Protein AF-A0A812S8K1-F1 (afdb_monomer)

Secondary structure (DSSP, 8-state):
-PPPHHHHHHHHHHHHHSTTTEEEEETTEEEEEE-PPPPTT--EE--EEEEEE--TTTTTT-PPEEEEE-TT---SS--HHHHHHHHHHHHTT-TTS--HHHHHHHHHHHHHHH-EE-TT----GGGSSSSSS--------TTSSSHHHHHHHHHHTTT-HHHHHHHHHHTTS-HHHHHHHHHHHHHT--HHHHHHHH------------------PPPPS-B-TTSPBPEEESS--GGGTT--SSEEE-TTT--EEEGGG-EEE-HHHHHTT----EE-HHHHH------------------------

Radius of gyration: 30.9 Å; Cα contacts (8 Å, |Δi|>4): 369; chains: 1; bounding box: 83×54×92 Å

Nearest PDB structures (foldseek):
  3kjl-assembly2_B  TM=4.559E-01  e=6.817E+00  Saccharomyces cerevisiae
  9fmd-assembly1_d  TM=2.747E-01  e=2.423E+00  Homo sapiens
  5xon-assembly1_B  TM=5.067E-01  e=9.625E+00  Komagataella phaffii GS115

Solvent-accessible surface area (backbone atoms only — not comparable to full-atom values): 19102 Å² total; per-residue (Å²): 131,83,76,38,72,68,46,51,53,50,50,54,49,44,46,70,77,34,68,90,30,58,43,79,78,46,100,50,28,38,34,38,54,44,61,47,80,68,49,101,80,74,45,51,51,48,44,37,41,38,38,39,37,51,49,92,49,30,30,63,77,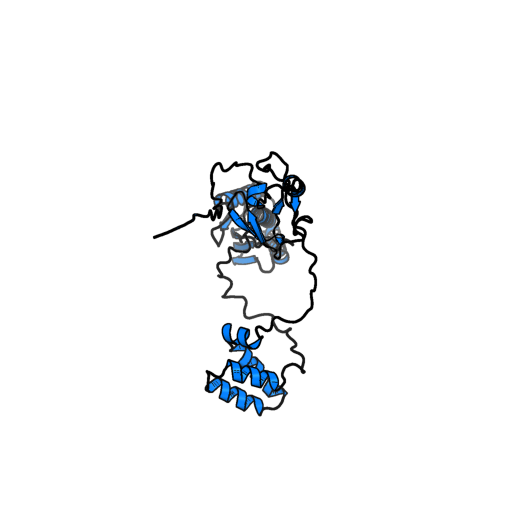32,67,65,48,74,48,72,45,55,79,80,84,74,45,67,82,54,51,68,67,56,52,47,53,49,43,52,63,48,48,72,82,24,63,56,39,86,43,68,68,57,32,51,51,54,49,34,55,49,30,61,74,24,18,59,43,64,95,80,76,70,75,76,77,74,81,76,81,80,86,84,83,89,84,89,74,79,80,74,56,96,78,76,79,44,74,65,55,57,51,51,49,47,62,69,39,65,85,38,71,67,61,48,48,49,54,57,52,39,72,72,45,58,76,70,60,22,49,56,52,48,52,54,53,60,70,69,50,50,73,71,51,49,54,64,69,70,49,92,74,88,80,77,97,70,85,75,75,69,78,77,71,68,50,83,65,72,78,49,53,43,59,45,100,85,72,43,70,35,45,70,33,30,44,76,58,89,84,50,86,86,62,93,73,64,67,46,58,14,72,81,80,68,47,74,48,43,25,65,80,27,33,27,38,28,62,68,39,44,75,72,72,47,77,73,47,37,26,38,60,72,57,23,57,41,67,71,78,80,8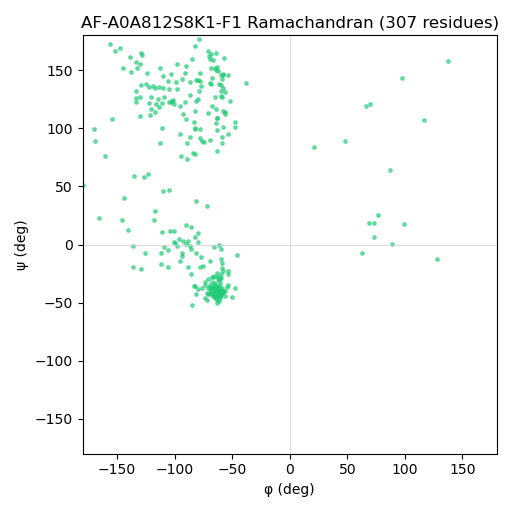3,82,80,91,75,87,80,77,89,77,89,77,88,78,94,84,82,85,135

Sequence (309 aa):
MPLSEDAEVELEALDGIFPEAVERLAPQRLRLRLSPEPDNEGCRFAEAVLEFELPDEYPATAQPMVTATLPGGAVVGGSEEDLLSVVEAALADTVGNVALFTVAEAVRDWLREHCRLPPEAIEPEAAKQQDCEEMDDLDVDSSDLDGELIEALQEVLAGDKDRLRELRRIKSLDTAEQRQALRQVLKTLSAEEREALVGSDSESDSAKEEPARMVQLAPAQIDCPAGHELGAFSSRPPDYRKFDGDLYTCDVCGRDGEYRYGVYHCTKCFQQGGRQFDACPSCGISARGSKGGRGGKANKASKSKQRKR

Mean predicted aligned error: 22.02 Å

Foldseek 3Di:
DQADPQVVVVVVVCCVVQVPFWDDPDNQKIKGKDWADQDPVRWGWFIKIKIWGHDNCPQAADFIDIDIDTVPQDKQADDSVVLVVQLCVQGVPRRRHDRPVSNRVSNNVVRVVIGTDDPPPDPDPVPPPPDDDDPPPPPPDLPPLDPVLLVLLCVLCVVPPVLVVLSVVLVPDDSVSSVVSVVVSVVVDDPVSVVSSVDPPPDDDDPPPPPLPWPDADFFLDADPVRHGWDKALADPPLPVPDPDQWDAAPQPRDIDGSNQMKTWRPPCSVVVHDTHIHDSVNRHDNPDDPDDDDDDDPDPDDDDDDDD

Structure (mmCIF, N/CA/C/O backbone):
data_AF-A0A812S8K1-F1
#
_entry.id   AF-A0A812S8K1-F1
#
loop_
_atom_site.group_PDB
_atom_site.id
_atom_site.type_symbol
_atom_site.label_atom_id
_atom_site.label_alt_id
_atom_site.label_comp_id
_atom_site.label_asym_id
_atom_site.label_entity_id
_atom_site.label_seq_id
_atom_site.pdbx_PDB_ins_code
_atom_site.Cartn_x
_atom_site.Cartn_y
_atom_site.Cartn_z
_atom_site.occupancy
_atom_site.B_iso_or_equiv
_atom_site.auth_seq_id
_atom_site.auth_comp_id
_atom_site.auth_asym_id
_atom_site.auth_atom_id
_atom_site.pdbx_PDB_model_num
ATOM 1 N N . MET A 1 1 ? -11.937 -4.609 30.784 1.00 59.94 1 MET A N 1
ATOM 2 C CA . MET A 1 1 ? -12.728 -3.446 31.247 1.00 59.94 1 MET A CA 1
ATOM 3 C C . MET A 1 1 ? -13.237 -2.722 30.001 1.00 59.94 1 MET A C 1
ATOM 5 O O . MET A 1 1 ? -12.688 -3.010 28.939 1.00 59.94 1 MET A O 1
ATOM 9 N N . PRO A 1 2 ? -14.302 -1.902 30.055 1.00 73.00 2 PRO A N 1
ATOM 10 C CA . PRO A 1 2 ? -14.679 -1.087 28.897 1.00 73.00 2 PRO A CA 1
ATOM 11 C C . PRO A 1 2 ? -13.553 -0.100 28.562 1.00 73.00 2 PRO A C 1
ATOM 13 O O . PRO A 1 2 ? -12.799 0.286 29.457 1.00 73.00 2 PRO A O 1
ATOM 16 N N . LEU A 1 3 ? -13.418 0.245 27.283 1.00 81.00 3 LEU A N 1
ATOM 17 C CA . LEU A 1 3 ? -12.491 1.282 26.838 1.00 81.00 3 LEU A CA 1
ATOM 18 C C . LEU A 1 3 ? -12.978 2.657 27.322 1.00 81.00 3 LEU A C 1
ATOM 20 O O . LEU A 1 3 ? -14.123 2.814 27.750 1.00 81.00 3 LEU A O 1
ATOM 24 N N . SER A 1 4 ? -12.096 3.652 27.289 1.00 87.88 4 SER A N 1
ATOM 25 C CA . SER A 1 4 ? -12.497 5.045 27.485 1.00 87.88 4 SER A CA 1
ATOM 26 C C . SER A 1 4 ? -13.342 5.530 26.300 1.00 87.88 4 SER A C 1
ATOM 28 O O . SER A 1 4 ? -13.161 5.056 25.179 1.00 87.88 4 SER A O 1
ATOM 30 N N . GLU A 1 5 ? -14.243 6.491 26.531 1.00 90.12 5 GLU A N 1
ATOM 31 C CA . GLU A 1 5 ? -15.092 7.061 25.467 1.00 90.12 5 GLU A CA 1
ATOM 32 C C . GLU A 1 5 ? -14.243 7.626 24.313 1.00 90.12 5 GLU A C 1
ATOM 34 O O . GLU A 1 5 ? -14.557 7.398 23.149 1.00 90.12 5 GLU A O 1
ATOM 39 N N . ASP A 1 6 ? -13.119 8.279 24.625 1.00 90.94 6 ASP A N 1
ATOM 40 C CA . ASP A 1 6 ? -12.197 8.825 23.621 1.00 90.94 6 ASP A CA 1
ATOM 41 C C . ASP A 1 6 ? -11.567 7.727 22.747 1.00 90.94 6 ASP A C 1
ATOM 43 O O . ASP A 1 6 ? -11.450 7.890 21.532 1.00 90.94 6 ASP A O 1
ATOM 47 N N . ALA A 1 7 ? -11.196 6.587 23.344 1.00 89.19 7 ALA A N 1
ATOM 48 C CA . ALA A 1 7 ? -10.670 5.447 22.599 1.00 89.19 7 ALA A CA 1
ATOM 49 C C . ALA A 1 7 ? -11.752 4.790 21.729 1.00 89.19 7 ALA A C 1
ATOM 51 O O . ALA A 1 7 ? -11.463 4.366 20.615 1.00 89.19 7 ALA A O 1
ATOM 52 N N . GLU A 1 8 ? -12.996 4.707 22.206 1.00 91.00 8 GLU A N 1
ATOM 53 C CA . GLU A 1 8 ? -14.106 4.165 21.413 1.00 91.00 8 GLU A CA 1
ATOM 54 C C . GLU A 1 8 ? -14.414 5.047 20.197 1.00 91.00 8 GLU A C 1
ATOM 56 O O . GLU A 1 8 ? -14.536 4.524 19.090 1.00 91.00 8 GLU A O 1
ATOM 61 N N . VAL A 1 9 ? -14.438 6.372 20.373 1.00 93.50 9 VAL A N 1
ATOM 62 C CA . VAL A 1 9 ? -14.630 7.334 19.274 1.00 93.50 9 VAL A CA 1
ATOM 63 C C . VAL A 1 9 ? -13.504 7.240 18.242 1.00 93.50 9 VAL A C 1
ATOM 65 O O . VAL A 1 9 ? -13.766 7.302 17.041 1.00 93.50 9 VAL A O 1
ATOM 68 N N . GLU A 1 10 ? -12.253 7.070 18.676 1.00 94.00 10 GLU A N 1
ATOM 69 C CA . GLU A 1 10 ? -11.137 6.876 17.746 1.00 94.00 10 GLU A CA 1
ATOM 70 C C . GLU A 1 10 ? -11.266 5.573 16.951 1.00 94.00 10 GLU A C 1
ATOM 72 O O . GLU A 1 10 ? -11.018 5.570 15.747 1.00 94.00 10 GLU A O 1
ATOM 77 N N . LEU A 1 11 ? -11.669 4.474 17.594 1.00 90.12 11 LEU A N 1
ATOM 78 C CA . LEU A 1 11 ? -11.864 3.200 16.902 1.00 90.12 11 LEU A CA 1
ATOM 79 C C . LEU A 1 11 ? -12.992 3.283 15.869 1.00 90.12 11 LEU A C 1
ATOM 81 O O . LEU A 1 11 ? -12.813 2.809 14.752 1.00 90.12 11 LEU A O 1
ATOM 85 N N . GLU A 1 12 ? -14.110 3.932 16.200 1.00 91.56 12 GLU A N 1
ATOM 86 C CA . GLU A 1 12 ? -15.191 4.176 15.236 1.00 91.56 12 GLU A CA 1
ATOM 87 C C . GLU A 1 12 ? -14.722 5.041 14.058 1.00 91.56 12 GLU A C 1
ATOM 89 O O . GLU A 1 12 ? -15.073 4.779 12.905 1.00 91.56 12 GLU A O 1
ATOM 94 N N . ALA A 1 13 ? -13.898 6.059 14.325 1.00 92.12 13 ALA A N 1
ATOM 95 C CA . ALA A 1 13 ? -13.306 6.878 13.275 1.00 92.12 13 ALA A CA 1
ATOM 96 C C . ALA A 1 13 ? -12.352 6.062 12.388 1.00 92.12 13 ALA A C 1
ATOM 98 O O . ALA A 1 13 ? -12.389 6.207 11.166 1.00 92.12 13 ALA A O 1
ATOM 99 N N . LEU A 1 14 ? -11.535 5.180 12.972 1.00 90.50 14 LEU A N 1
ATOM 100 C CA . LEU A 1 14 ? -10.650 4.288 12.220 1.00 90.50 14 LEU A CA 1
ATOM 101 C C . LEU A 1 14 ? -11.425 3.304 11.349 1.00 90.50 14 LEU A C 1
ATOM 103 O O . LEU A 1 14 ? -11.061 3.148 10.188 1.00 90.50 14 LEU A O 1
ATOM 107 N N . ASP A 1 15 ? -12.498 2.700 11.861 1.00 89.12 15 ASP A N 1
ATOM 108 C CA . ASP A 1 15 ? -13.375 1.826 11.071 1.00 89.12 15 ASP A CA 1
ATOM 109 C C . ASP A 1 15 ? -14.003 2.591 9.888 1.00 89.12 15 ASP A C 1
ATOM 111 O O . ASP A 1 15 ? -14.192 2.035 8.807 1.00 89.12 15 ASP A O 1
ATOM 115 N N . GLY A 1 16 ? -14.288 3.888 10.054 1.00 88.81 16 GLY A N 1
ATOM 116 C CA . GLY A 1 16 ? -14.791 4.747 8.979 1.00 88.81 16 GLY A CA 1
ATOM 117 C C . GLY A 1 16 ? -13.740 5.143 7.935 1.00 88.81 16 GLY A C 1
ATOM 118 O O . GLY A 1 16 ? -14.071 5.280 6.758 1.00 88.81 16 GLY A O 1
ATOM 119 N N . ILE A 1 17 ? -12.485 5.340 8.347 1.00 88.06 17 ILE A N 1
ATOM 120 C CA . ILE A 1 17 ? -11.384 5.747 7.456 1.00 88.06 17 ILE A CA 1
ATOM 121 C C . ILE A 1 17 ? -10.773 4.533 6.739 1.00 88.06 17 ILE A C 1
ATOM 123 O O . ILE A 1 17 ? -10.392 4.630 5.573 1.00 88.06 17 ILE A O 1
ATOM 127 N N . PHE A 1 18 ? -10.703 3.388 7.419 1.00 86.62 18 PHE A N 1
ATOM 128 C CA . PHE A 1 18 ? -10.022 2.169 6.982 1.00 86.62 18 PHE A CA 1
ATOM 129 C C . PHE A 1 18 ? -10.955 0.937 7.033 1.00 86.62 18 PHE A C 1
ATOM 131 O O . PHE A 1 18 ? -10.629 -0.053 7.696 1.00 86.62 18 PHE A O 1
ATOM 138 N N . PRO A 1 19 ? -12.098 0.947 6.319 1.00 79.62 19 PRO A N 1
ATOM 139 C CA . PRO A 1 19 ? -13.179 -0.030 6.504 1.00 79.62 19 PRO A CA 1
ATOM 140 C C . PRO A 1 19 ? -12.790 -1.487 6.214 1.00 79.62 19 PRO A C 1
ATOM 142 O O . PRO A 1 19 ? -13.357 -2.404 6.799 1.00 79.62 19 PRO A O 1
ATOM 145 N N . GLU A 1 20 ? -11.817 -1.713 5.332 1.00 81.19 20 GLU A N 1
ATOM 146 C CA . GLU A 1 20 ? -11.347 -3.055 4.946 1.00 81.19 20 GLU A CA 1
ATOM 147 C C . GLU A 1 20 ? -9.981 -3.407 5.556 1.00 81.19 20 GLU A C 1
ATOM 149 O O . GLU A 1 20 ? -9.476 -4.518 5.397 1.00 81.19 20 GLU A O 1
ATOM 154 N N . ALA A 1 21 ? -9.371 -2.453 6.259 1.00 84.62 21 ALA A N 1
ATOM 155 C CA . ALA A 1 21 ? -8.011 -2.548 6.774 1.00 84.62 21 ALA A CA 1
ATOM 156 C C . ALA A 1 21 ? -7.959 -2.790 8.290 1.00 84.62 21 ALA A C 1
ATOM 158 O O . ALA A 1 21 ? -6.931 -3.259 8.789 1.00 84.62 21 ALA A O 1
ATOM 159 N N . VAL A 1 22 ? -9.042 -2.502 9.020 1.00 89.19 22 VAL A N 1
ATOM 160 C CA . VAL A 1 22 ? -9.149 -2.735 10.467 1.00 89.19 22 VAL A CA 1
ATOM 161 C C . VAL A 1 22 ? -9.721 -4.128 10.745 1.00 89.19 22 VAL A C 1
ATOM 163 O O . VAL A 1 22 ? -10.828 -4.473 10.344 1.00 89.19 22 VAL A O 1
ATOM 166 N N . GLU A 1 23 ? -8.978 -4.933 11.498 1.00 90.56 23 GLU A N 1
ATOM 167 C CA . GLU A 1 23 ? -9.403 -6.230 12.019 1.00 90.56 23 GLU A CA 1
ATOM 168 C C . GLU A 1 23 ? -9.418 -6.177 13.553 1.00 90.56 23 GLU A C 1
ATOM 170 O O . GLU A 1 23 ? -8.380 -6.065 14.213 1.00 90.56 23 GLU A O 1
ATOM 175 N N . ARG A 1 24 ? -10.606 -6.281 14.158 1.00 87.62 24 ARG A N 1
ATOM 176 C CA . ARG A 1 24 ? -10.755 -6.250 15.619 1.00 87.62 24 ARG A CA 1
ATOM 177 C C . ARG A 1 24 ? -10.502 -7.639 16.212 1.00 87.62 24 ARG A C 1
ATOM 179 O O . ARG A 1 24 ? -11.346 -8.526 16.121 1.00 87.62 24 ARG A O 1
ATOM 186 N N . LEU A 1 25 ? -9.338 -7.825 16.838 1.00 88.81 25 LEU A N 1
ATOM 187 C CA . LEU A 1 25 ? -8.920 -9.108 17.422 1.00 88.81 25 LEU A CA 1
ATOM 188 C C . LEU A 1 25 ? -9.525 -9.341 18.815 1.00 88.81 25 LEU A C 1
ATOM 190 O O . LEU A 1 25 ? -9.837 -10.470 19.190 1.00 88.81 25 LEU A O 1
ATOM 194 N N . ALA A 1 26 ? -9.666 -8.272 19.599 1.00 87.75 26 ALA A N 1
ATOM 195 C CA . ALA A 1 26 ? -10.252 -8.279 20.936 1.00 87.75 26 ALA A CA 1
ATOM 196 C C . ALA A 1 26 ? -10.793 -6.875 21.282 1.00 87.75 26 ALA A C 1
ATOM 198 O O . ALA A 1 26 ? -10.520 -5.921 20.556 1.00 87.75 26 ALA A O 1
ATOM 199 N N . PRO A 1 27 ? -11.507 -6.689 22.411 1.00 84.50 27 PRO A N 1
ATOM 200 C CA . PRO A 1 27 ? -12.003 -5.368 22.806 1.00 84.50 27 PRO A CA 1
ATOM 201 C C . PRO A 1 27 ? -10.911 -4.291 22.883 1.00 84.50 27 PRO A C 1
ATOM 203 O O . PRO A 1 27 ? -11.160 -3.163 22.484 1.00 84.50 27 PRO A O 1
ATOM 206 N N . GLN A 1 28 ? -9.712 -4.663 23.340 1.00 88.69 28 GLN A N 1
ATOM 207 C CA . GLN A 1 28 ? -8.543 -3.787 23.507 1.00 88.69 28 GLN A CA 1
ATOM 208 C C . GLN A 1 28 ? -7.412 -4.105 22.515 1.00 88.69 28 GLN A C 1
ATOM 210 O O . GLN A 1 28 ? -6.291 -3.639 22.690 1.00 88.69 28 GLN A O 1
ATOM 215 N N . ARG A 1 29 ? -7.664 -4.946 21.502 1.00 91.69 29 ARG A N 1
ATOM 216 C CA . ARG A 1 29 ? -6.646 -5.310 20.509 1.00 91.69 29 ARG A CA 1
ATOM 217 C C . ARG A 1 29 ? -7.203 -5.214 19.105 1.00 91.69 29 ARG A C 1
ATOM 219 O O . ARG A 1 29 ? -8.202 -5.863 18.790 1.00 91.69 29 ARG A O 1
ATOM 226 N N . LEU A 1 30 ? -6.516 -4.467 18.256 1.00 93.25 30 LEU A N 1
ATOM 227 C CA . LEU A 1 30 ? -6.833 -4.372 16.838 1.00 93.25 30 LEU A CA 1
ATOM 228 C C . LEU A 1 30 ? -5.588 -4.606 15.995 1.00 93.25 30 LEU A C 1
ATOM 230 O O . LEU A 1 30 ? -4.462 -4.382 16.434 1.00 93.25 30 LEU A O 1
ATOM 234 N N . ARG A 1 31 ? -5.818 -5.045 14.769 1.00 92.94 31 ARG A N 1
ATOM 235 C CA . ARG A 1 31 ? -4.817 -5.122 13.723 1.00 92.94 31 ARG A CA 1
ATOM 236 C C . ARG A 1 31 ? -5.239 -4.188 12.602 1.00 92.94 31 ARG A C 1
ATOM 238 O O . ARG A 1 31 ? -6.396 -4.193 12.205 1.00 92.94 31 ARG A O 1
ATOM 245 N N . LEU A 1 32 ? -4.300 -3.406 12.097 1.00 92.62 32 LEU A N 1
ATOM 246 C CA . LEU A 1 32 ? -4.496 -2.477 10.999 1.00 92.62 32 LEU A CA 1
ATOM 247 C C . LEU A 1 32 ? -3.524 -2.837 9.879 1.00 92.62 32 LEU A C 1
ATOM 249 O O . LEU A 1 32 ? -2.310 -2.876 10.092 1.00 92.62 32 LEU A O 1
ATOM 253 N N . ARG A 1 33 ? -4.057 -3.120 8.693 1.00 91.38 33 ARG A N 1
ATOM 254 C CA . ARG A 1 33 ? -3.263 -3.341 7.481 1.00 91.38 33 ARG A CA 1
ATOM 255 C C . ARG A 1 33 ? -3.189 -2.043 6.702 1.00 91.38 33 ARG A C 1
ATOM 257 O O . ARG A 1 33 ? -4.212 -1.500 6.307 1.00 91.38 33 ARG A O 1
ATOM 264 N N . LEU A 1 34 ? -1.983 -1.537 6.501 1.00 89.50 34 LEU A N 1
ATOM 265 C CA . LEU A 1 34 ? -1.753 -0.263 5.845 1.00 89.50 34 LEU A CA 1
ATOM 266 C C . LEU A 1 34 ? -1.030 -0.476 4.530 1.00 89.50 34 LEU A C 1
ATOM 268 O O . LEU A 1 34 ? 0.064 -1.035 4.486 1.00 89.50 34 LEU A O 1
ATOM 272 N N . SER A 1 35 ? -1.631 0.056 3.477 1.00 85.38 35 SER A N 1
ATOM 273 C CA . SER A 1 35 ? -0.995 0.264 2.191 1.00 85.38 35 SER A CA 1
ATOM 274 C C . SER A 1 35 ? -1.146 1.738 1.808 1.00 85.38 35 SER A C 1
ATOM 276 O O . SER A 1 35 ? -2.189 2.364 2.046 1.00 85.38 35 SER A O 1
ATOM 278 N N . PRO A 1 36 ? -0.096 2.362 1.262 1.00 82.31 36 PRO A N 1
ATOM 279 C CA . PRO A 1 36 ? -0.248 3.643 0.606 1.00 82.31 36 PRO A CA 1
ATOM 280 C C . PRO A 1 36 ? -1.254 3.576 -0.538 1.00 82.31 36 PRO A C 1
ATOM 282 O O . PRO A 1 36 ? -1.339 2.578 -1.252 1.00 82.31 36 PRO A O 1
ATOM 285 N N . GLU A 1 37 ? -1.966 4.680 -0.753 1.00 74.12 37 GLU A N 1
ATOM 286 C CA . GLU A 1 37 ? -2.771 4.835 -1.963 1.00 74.12 37 GLU A CA 1
ATOM 287 C C . GLU A 1 37 ? -1.877 4.739 -3.207 1.00 74.12 37 GLU A C 1
ATOM 289 O O . GLU A 1 37 ? -0.786 5.325 -3.209 1.00 74.12 37 GLU A O 1
ATOM 294 N N . PRO A 1 38 ? -2.322 4.022 -4.254 1.00 65.62 38 PRO A N 1
ATOM 295 C CA . PRO A 1 38 ? -1.574 3.923 -5.495 1.00 65.62 38 PRO A CA 1
ATOM 296 C C . PRO A 1 38 ? -1.381 5.324 -6.074 1.00 65.62 38 PRO A C 1
ATOM 298 O O . PRO A 1 38 ? -2.322 6.115 -6.166 1.00 65.62 38 PRO A O 1
ATOM 301 N N . ASP A 1 39 ? -0.151 5.640 -6.468 1.00 64.62 39 ASP A N 1
ATOM 302 C CA . ASP A 1 39 ? 0.099 6.873 -7.197 1.00 64.62 39 ASP A CA 1
ATOM 303 C C . ASP A 1 39 ? -0.518 6.785 -8.606 1.00 64.62 39 ASP A C 1
ATOM 305 O O . ASP A 1 39 ? -0.748 5.709 -9.164 1.00 64.62 39 ASP A O 1
ATOM 309 N N . ASN A 1 40 ? -0.748 7.940 -9.239 1.00 58.41 40 ASN A N 1
ATOM 310 C CA . ASN A 1 40 ? -1.190 8.016 -10.644 1.00 58.41 40 ASN A CA 1
ATOM 311 C C . ASN A 1 40 ? -0.166 7.402 -11.637 1.00 58.41 40 ASN A C 1
ATOM 313 O O . ASN A 1 40 ? -0.366 7.424 -12.858 1.00 58.41 40 ASN A O 1
ATOM 317 N N . GLU A 1 41 ? 0.958 6.897 -11.121 1.00 60.03 41 GLU A N 1
ATOM 318 C CA . GLU A 1 41 ? 2.054 6.255 -11.839 1.00 60.03 41 GLU A CA 1
ATOM 319 C C . GLU A 1 41 ? 1.951 4.719 -11.803 1.00 60.03 41 GLU A C 1
ATOM 321 O O . GLU A 1 41 ? 2.759 4.050 -12.447 1.00 60.03 41 GLU A O 1
ATOM 326 N N . GLY A 1 42 ? 0.939 4.155 -11.129 1.00 59.41 42 GLY A N 1
ATOM 327 C CA . GLY A 1 42 ? 0.680 2.713 -11.089 1.00 59.41 42 GLY A CA 1
ATOM 328 C C . GLY A 1 42 ? 1.680 1.931 -10.235 1.00 59.41 42 GLY A C 1
ATOM 329 O O . GLY A 1 42 ? 1.805 0.716 -10.400 1.00 59.41 42 GLY A O 1
ATOM 330 N N . CYS A 1 43 ? 2.413 2.602 -9.344 1.00 60.84 43 CYS A N 1
ATOM 331 C CA . CYS A 1 43 ? 3.332 1.938 -8.434 1.00 60.84 43 CYS A CA 1
ATOM 332 C C . CYS A 1 43 ? 2.574 1.284 -7.281 1.00 60.84 43 CYS A C 1
ATOM 334 O O . CYS A 1 43 ? 1.668 1.870 -6.687 1.00 60.84 43 CYS A O 1
ATOM 336 N N . ARG A 1 44 ? 2.972 0.049 -6.963 1.00 67.38 44 ARG A N 1
ATOM 337 C CA . ARG A 1 44 ? 2.532 -0.641 -5.752 1.00 67.38 44 ARG A CA 1
ATOM 338 C C . ARG A 1 44 ? 3.519 -0.352 -4.633 1.00 67.38 44 ARG A C 1
ATOM 340 O O . ARG A 1 44 ? 4.719 -0.194 -4.863 1.00 67.38 44 ARG A O 1
ATOM 347 N N . PHE A 1 45 ? 3.000 -0.292 -3.423 1.00 75.56 45 PHE A N 1
ATOM 348 C CA . PHE A 1 45 ? 3.782 -0.088 -2.216 1.00 75.56 45 PHE A CA 1
ATOM 349 C C . PHE A 1 45 ? 3.724 -1.359 -1.376 1.00 75.56 45 PHE A C 1
ATOM 351 O O . PHE A 1 45 ? 2.756 -2.115 -1.478 1.00 75.56 45 PHE A O 1
ATOM 358 N N . ALA A 1 46 ? 4.758 -1.613 -0.574 1.00 79.44 46 ALA A N 1
ATOM 359 C CA . ALA A 1 46 ? 4.679 -2.685 0.410 1.00 79.44 46 ALA A CA 1
ATOM 360 C C . ALA A 1 46 ? 3.575 -2.388 1.436 1.00 79.44 46 ALA A C 1
ATOM 362 O O . ALA A 1 46 ? 3.254 -1.228 1.711 1.00 79.44 46 ALA A O 1
ATOM 363 N N . GLU A 1 47 ? 3.018 -3.450 2.005 1.00 85.75 47 GLU A N 1
ATOM 364 C CA . GLU A 1 47 ? 2.034 -3.359 3.077 1.00 85.75 47 GLU A CA 1
ATOM 365 C C . GLU A 1 47 ? 2.739 -3.441 4.434 1.00 85.75 47 GLU A C 1
ATOM 367 O O . GLU A 1 47 ? 3.686 -4.212 4.605 1.00 85.75 47 GLU A O 1
ATOM 372 N N . ALA A 1 48 ? 2.263 -2.669 5.409 1.00 88.75 48 ALA A N 1
ATOM 373 C CA . ALA A 1 48 ? 2.620 -2.846 6.812 1.00 88.75 48 ALA A CA 1
ATOM 374 C C . ALA A 1 48 ? 1.420 -3.363 7.597 1.00 88.75 48 ALA A C 1
ATOM 376 O O . ALA A 1 48 ? 0.277 -2.968 7.361 1.00 88.75 48 ALA A O 1
ATOM 377 N N . VAL A 1 49 ? 1.689 -4.213 8.580 1.00 91.62 49 VAL A N 1
ATOM 378 C CA . VAL A 1 49 ? 0.684 -4.675 9.535 1.00 91.62 49 VAL A CA 1
ATOM 379 C C . VAL A 1 49 ? 1.049 -4.137 10.906 1.00 91.62 49 VAL A C 1
ATOM 381 O O . VAL A 1 49 ? 2.118 -4.451 11.436 1.00 91.62 49 VAL A O 1
ATOM 384 N N . LEU A 1 50 ? 0.150 -3.330 11.465 1.00 93.25 50 LEU A N 1
ATOM 385 C CA . LEU A 1 50 ? 0.249 -2.772 12.807 1.00 93.25 50 LEU A CA 1
ATOM 386 C C . LEU A 1 50 ? -0.714 -3.509 13.733 1.00 93.25 50 LEU A C 1
ATOM 388 O O . LEU A 1 50 ? -1.918 -3.527 13.494 1.00 93.25 50 LEU A O 1
ATOM 392 N N . GLU A 1 51 ? -0.206 -4.100 14.804 1.00 94.12 51 GLU A N 1
ATOM 393 C CA . GLU A 1 51 ? -1.031 -4.617 15.892 1.00 94.12 51 GLU A CA 1
ATOM 394 C C . GLU A 1 51 ? -0.968 -3.661 17.074 1.00 94.12 51 GLU A C 1
ATOM 396 O O . GLU A 1 51 ? 0.111 -3.391 17.602 1.00 94.12 51 GLU A O 1
ATOM 401 N N . PHE A 1 52 ? -2.132 -3.176 17.492 1.00 93.56 52 PHE A N 1
ATOM 402 C CA . PHE A 1 52 ? -2.288 -2.297 18.638 1.00 93.56 52 PHE A CA 1
ATOM 403 C C . PHE A 1 52 ? -2.875 -3.072 19.812 1.00 93.56 52 PHE A C 1
ATOM 405 O O . PHE A 1 52 ? -3.871 -3.788 19.672 1.00 93.56 52 PHE A O 1
ATOM 412 N N . GLU A 1 53 ? -2.286 -2.877 20.983 1.00 93.75 53 GLU A N 1
ATOM 413 C CA . GLU A 1 53 ? -2.812 -3.317 22.267 1.00 93.75 53 GLU A CA 1
ATOM 414 C C . GLU A 1 53 ? -3.003 -2.092 23.167 1.00 93.75 53 GLU A C 1
ATOM 416 O O . GLU A 1 53 ? -2.063 -1.357 23.471 1.00 93.75 53 GLU A O 1
ATOM 421 N N . LEU A 1 54 ? -4.261 -1.839 23.524 1.00 92.81 54 LEU A N 1
ATOM 422 C CA . LEU A 1 54 ? -4.697 -0.654 24.250 1.00 92.81 54 LEU A CA 1
ATOM 423 C C . LEU A 1 54 ? -4.701 -0.960 25.754 1.00 92.81 54 LEU A C 1
ATOM 425 O O . LEU A 1 54 ? -5.529 -1.765 26.191 1.00 92.81 54 LEU A O 1
ATOM 429 N N . PRO A 1 55 ? -3.819 -0.348 26.562 1.00 91.69 55 PRO A N 1
ATOM 430 C CA . PRO A 1 55 ? -3.893 -0.486 28.012 1.00 91.69 55 PRO A CA 1
ATOM 431 C C . PRO A 1 55 ? -5.157 0.186 28.563 1.00 91.69 55 PRO A C 1
ATOM 433 O O . PRO A 1 55 ? -5.721 1.088 27.942 1.00 91.69 55 PRO A O 1
ATOM 436 N N . ASP A 1 56 ? -5.580 -0.219 29.762 1.00 89.75 56 ASP A N 1
ATOM 437 C CA . ASP A 1 56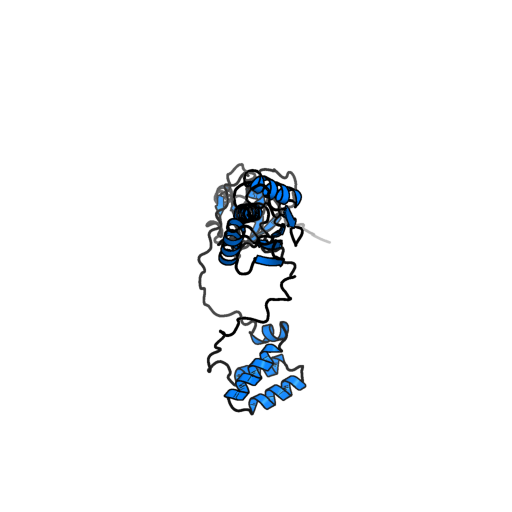 ? -6.782 0.320 30.417 1.00 89.75 56 ASP A CA 1
ATOM 438 C C . ASP A 1 56 ? -6.691 1.843 30.648 1.00 89.75 56 ASP A C 1
ATOM 440 O O . ASP A 1 56 ? -7.709 2.530 30.726 1.00 89.75 56 ASP A O 1
ATOM 444 N N . GLU A 1 57 ? -5.477 2.387 30.742 1.00 90.12 57 GLU A N 1
ATOM 445 C CA . GLU A 1 57 ? -5.216 3.809 30.947 1.00 90.12 57 GLU A CA 1
ATOM 446 C C . GLU A 1 57 ? -5.128 4.642 29.650 1.00 90.12 57 GLU A C 1
ATOM 448 O O . GLU A 1 57 ? -4.838 5.843 29.711 1.00 90.12 57 GLU A O 1
ATOM 453 N N . TYR A 1 58 ? -5.352 4.037 28.478 1.00 90.50 58 TYR A N 1
ATOM 454 C CA . TYR A 1 58 ? -5.356 4.731 27.187 1.00 90.50 58 TYR A CA 1
ATOM 455 C C . TYR A 1 58 ? -6.670 5.508 26.940 1.00 90.50 58 TYR A C 1
ATOM 457 O O . TYR A 1 58 ? -7.756 5.000 27.246 1.00 90.50 58 TYR A O 1
ATOM 465 N N . PRO A 1 59 ? -6.622 6.721 26.349 1.00 91.12 59 PRO A N 1
ATOM 466 C CA . PRO A 1 59 ? -5.438 7.517 25.984 1.00 91.12 59 PRO A CA 1
ATOM 467 C C . PRO A 1 59 ? -4.901 8.418 27.108 1.00 91.12 59 PRO A C 1
ATOM 469 O O . PRO A 1 59 ? -3.912 9.124 26.923 1.00 91.12 59 PRO A O 1
ATOM 472 N N . ALA A 1 60 ? -5.551 8.431 28.273 1.00 88.88 60 ALA A N 1
ATOM 473 C CA . ALA A 1 60 ? -5.346 9.445 29.304 1.00 88.88 60 ALA A CA 1
ATOM 474 C C . ALA A 1 60 ? -3.914 9.499 29.864 1.00 88.88 60 ALA A C 1
ATOM 476 O O . ALA A 1 60 ? -3.341 10.582 29.983 1.00 88.88 60 ALA A O 1
ATOM 477 N N . THR A 1 61 ? -3.339 8.354 30.244 1.00 88.31 61 THR A N 1
ATOM 478 C CA . THR A 1 61 ? -2.020 8.312 30.910 1.00 88.31 61 THR A CA 1
ATOM 479 C C . THR A 1 61 ? -1.078 7.229 30.397 1.00 88.31 61 THR A C 1
ATOM 481 O O . THR A 1 61 ? 0.051 7.146 30.876 1.00 88.31 61 THR A O 1
ATOM 484 N N . ALA A 1 62 ? -1.507 6.412 29.435 1.00 89.06 62 ALA A N 1
ATOM 485 C CA . ALA A 1 62 ? -0.675 5.390 28.808 1.00 89.06 62 ALA A CA 1
ATOM 486 C C . ALA A 1 62 ? -0.789 5.438 27.280 1.00 89.06 62 ALA A C 1
ATOM 488 O O . ALA A 1 62 ? -1.814 5.847 26.741 1.00 89.06 62 ALA A O 1
ATOM 489 N N . GLN A 1 63 ? 0.278 5.009 26.605 1.00 91.56 63 GLN A N 1
ATOM 490 C CA . GLN A 1 63 ? 0.330 4.846 25.151 1.00 91.56 63 GLN A CA 1
ATOM 491 C C . GLN A 1 63 ? -0.109 3.430 24.757 1.00 91.56 63 GLN A C 1
ATOM 493 O O . GLN A 1 63 ? 0.067 2.501 25.551 1.00 91.56 63 GLN A O 1
ATOM 498 N N . PRO A 1 64 ? -0.637 3.237 23.539 1.00 92.44 64 PRO A N 1
ATOM 499 C CA . PRO A 1 64 ? -0.891 1.906 23.022 1.00 92.44 64 PRO A CA 1
ATOM 500 C C . PRO A 1 64 ? 0.438 1.183 22.786 1.00 92.44 64 PRO A C 1
ATOM 502 O O . PRO A 1 64 ? 1.426 1.780 22.357 1.00 92.44 64 PRO A O 1
ATOM 505 N N . MET A 1 65 ? 0.464 -0.120 23.044 1.00 91.56 65 MET A N 1
ATOM 506 C CA . MET A 1 65 ? 1.572 -0.968 22.620 1.00 91.56 65 MET A CA 1
ATOM 507 C C . MET A 1 65 ? 1.384 -1.296 21.143 1.00 91.56 65 MET A C 1
ATOM 509 O O . MET A 1 65 ? 0.329 -1.795 20.755 1.00 91.56 65 MET A O 1
ATOM 513 N N . VAL A 1 66 ? 2.396 -1.016 20.325 1.00 93.06 66 VAL A N 1
ATOM 514 C CA . VAL A 1 66 ? 2.318 -1.194 18.872 1.00 93.06 66 VAL A CA 1
ATOM 515 C C . VAL A 1 66 ? 3.393 -2.161 18.414 1.00 93.06 66 VAL A C 1
ATOM 517 O O . VAL A 1 66 ? 4.571 -1.982 18.712 1.00 93.06 66 VAL A O 1
ATOM 520 N N . THR A 1 67 ? 2.984 -3.186 17.676 1.00 91.31 67 THR A N 1
ATOM 521 C CA . THR A 1 67 ? 3.897 -4.078 16.956 1.00 91.31 67 THR A CA 1
ATOM 522 C C . THR A 1 67 ? 3.728 -3.829 15.468 1.00 91.31 67 THR A C 1
ATOM 524 O O . THR A 1 67 ? 2.624 -3.971 14.949 1.00 91.31 67 THR A O 1
ATOM 527 N N . ALA A 1 68 ? 4.807 -3.458 14.783 1.00 89.38 68 ALA A N 1
ATOM 528 C CA . ALA A 1 68 ? 4.804 -3.201 13.348 1.00 89.38 68 ALA A CA 1
ATOM 529 C C . ALA A 1 68 ? 5.582 -4.293 12.608 1.00 89.38 68 ALA A C 1
ATOM 531 O O . ALA A 1 68 ? 6.670 -4.674 13.036 1.00 89.38 68 ALA A O 1
ATOM 532 N N . THR A 1 69 ? 5.022 -4.802 11.512 1.00 87.62 69 THR A N 1
ATOM 533 C CA . THR A 1 69 ? 5.634 -5.866 10.696 1.00 87.62 69 THR A CA 1
ATOM 534 C C . THR A 1 69 ? 5.474 -5.578 9.207 1.00 87.62 69 THR A C 1
ATOM 536 O O . THR A 1 69 ? 4.475 -4.979 8.799 1.00 87.62 69 THR A O 1
ATOM 539 N N . LEU A 1 70 ? 6.445 -6.014 8.397 1.00 84.50 70 LEU A N 1
ATOM 540 C CA . LEU A 1 70 ? 6.434 -5.862 6.938 1.00 84.50 70 LEU A CA 1
ATOM 541 C C . LEU A 1 70 ? 6.293 -7.234 6.253 1.00 84.50 70 LEU A C 1
ATOM 543 O O . LEU A 1 70 ? 7.302 -7.868 5.915 1.00 84.50 70 LEU A O 1
ATOM 547 N N . PRO A 1 71 ? 5.059 -7.730 6.030 1.00 71.12 71 PRO A N 1
ATOM 548 C CA . PRO A 1 71 ? 4.847 -8.966 5.282 1.00 71.12 71 PRO A CA 1
ATOM 549 C C . PRO A 1 71 ? 5.342 -8.793 3.837 1.00 71.12 71 PRO A C 1
ATOM 551 O O . PRO A 1 71 ? 4.764 -8.054 3.049 1.00 71.12 71 PRO A O 1
ATOM 554 N N . GLY A 1 72 ? 6.452 -9.451 3.496 1.00 66.25 72 GLY A N 1
ATOM 555 C CA . GLY A 1 72 ? 7.090 -9.355 2.175 1.00 66.25 72 GLY A CA 1
ATOM 556 C C . GLY A 1 72 ? 8.579 -9.009 2.219 1.00 66.25 72 GLY A C 1
ATOM 557 O O . GLY A 1 72 ? 9.265 -9.179 1.216 1.00 66.25 72 GLY A O 1
ATOM 558 N N . GLY A 1 73 ? 9.103 -8.581 3.376 1.00 55.06 73 GLY A N 1
ATOM 559 C CA . GLY A 1 73 ? 10.537 -8.557 3.709 1.00 55.06 73 GLY A CA 1
ATOM 560 C C . GLY A 1 73 ? 11.462 -7.665 2.863 1.00 55.06 73 GLY A C 1
ATOM 561 O O . GLY A 1 73 ? 12.631 -7.520 3.215 1.00 55.06 73 GLY A O 1
ATOM 562 N N . ALA A 1 74 ? 10.989 -7.063 1.771 1.00 51.62 74 ALA A N 1
ATOM 563 C CA . ALA A 1 74 ? 11.821 -6.327 0.828 1.00 51.62 74 ALA A CA 1
ATOM 564 C C . ALA A 1 74 ? 11.369 -4.870 0.701 1.00 51.62 74 ALA A C 1
ATOM 566 O O . ALA A 1 74 ? 10.321 -4.556 0.141 1.00 51.62 74 ALA A O 1
ATOM 567 N N . VAL A 1 75 ? 12.225 -3.982 1.197 1.00 58.19 75 VAL A N 1
ATOM 568 C CA . VAL A 1 75 ? 12.074 -2.531 1.151 1.00 58.19 75 VAL A CA 1
ATOM 569 C C . VAL A 1 75 ? 13.244 -1.946 0.372 1.00 58.19 75 VAL A C 1
ATOM 571 O O . VAL A 1 75 ? 14.396 -2.342 0.576 1.00 58.19 75 VAL A O 1
ATOM 574 N N . VAL A 1 76 ? 12.983 -0.991 -0.520 1.00 55.91 76 VAL A N 1
ATOM 575 C CA . VAL A 1 76 ? 14.045 -0.261 -1.222 1.00 55.91 76 VAL A CA 1
ATOM 576 C C . VAL A 1 76 ? 14.541 0.849 -0.292 1.00 55.91 76 VAL A C 1
ATOM 578 O O . VAL A 1 76 ? 14.197 2.012 -0.451 1.00 55.91 76 VAL A O 1
ATOM 581 N N . GLY A 1 77 ? 15.366 0.483 0.694 1.00 60.66 77 GLY A N 1
ATOM 582 C CA . GLY A 1 77 ? 16.052 1.449 1.565 1.00 60.66 77 GLY A CA 1
ATOM 583 C C . GLY A 1 77 ? 15.428 1.699 2.941 1.00 60.66 77 GLY A C 1
ATOM 584 O O . GLY A 1 77 ? 15.786 2.692 3.564 1.00 60.66 77 GLY A O 1
ATOM 585 N N . GLY A 1 78 ? 14.553 0.814 3.422 1.00 66.38 78 GLY A N 1
ATOM 586 C CA . GLY A 1 78 ? 14.040 0.819 4.797 1.00 66.38 78 GLY A CA 1
ATOM 587 C C . GLY A 1 78 ? 14.192 -0.545 5.475 1.00 66.38 78 GLY A C 1
ATOM 588 O O . GLY A 1 78 ? 14.409 -1.556 4.805 1.00 66.38 78 GLY A O 1
ATOM 589 N N . SER A 1 79 ? 14.084 -0.579 6.799 1.00 78.88 79 SER A N 1
ATOM 590 C CA . SER A 1 79 ? 14.061 -1.798 7.615 1.00 78.88 79 SER A CA 1
ATOM 591 C C . SER A 1 79 ? 12.869 -1.802 8.580 1.00 78.88 79 SER A C 1
ATOM 593 O O . SER A 1 79 ? 12.259 -0.763 8.828 1.00 78.88 79 SER A O 1
ATOM 595 N N . GLU A 1 80 ? 12.536 -2.962 9.155 1.00 81.94 80 GLU A N 1
ATOM 596 C CA . GLU A 1 80 ? 11.529 -3.034 10.229 1.00 81.94 80 GLU A CA 1
ATOM 597 C C . GLU A 1 80 ? 11.941 -2.211 11.465 1.00 81.94 80 GLU A C 1
ATOM 599 O O . GLU A 1 80 ? 11.082 -1.668 12.153 1.00 81.94 80 GLU A O 1
ATOM 604 N N . GLU A 1 81 ? 13.246 -2.051 11.720 1.00 84.19 81 GLU A N 1
ATOM 605 C CA . GLU A 1 81 ? 13.757 -1.196 12.802 1.00 84.19 81 GLU A CA 1
ATOM 606 C C . GLU A 1 81 ? 13.464 0.293 12.542 1.00 84.19 81 GLU A C 1
ATOM 608 O O . GLU A 1 81 ? 13.108 1.034 13.463 1.00 84.19 81 GLU A O 1
ATOM 613 N N . ASP A 1 82 ? 13.552 0.730 11.282 1.00 86.88 82 ASP A N 1
ATOM 614 C CA . ASP A 1 82 ? 13.192 2.097 10.890 1.00 86.88 82 ASP A CA 1
ATOM 615 C C . ASP A 1 82 ? 11.682 2.324 11.037 1.00 86.88 82 ASP A C 1
ATOM 617 O O . ASP A 1 82 ? 11.260 3.357 11.555 1.00 86.88 82 ASP A O 1
ATOM 621 N N . LEU A 1 83 ? 10.865 1.336 10.651 1.00 87.56 83 LEU A N 1
ATOM 622 C CA . LEU A 1 83 ? 9.412 1.381 10.823 1.00 87.56 83 LEU A CA 1
ATOM 623 C C . LEU A 1 83 ? 9.021 1.500 12.305 1.00 87.56 83 LEU A C 1
ATOM 625 O O . LEU A 1 83 ? 8.174 2.320 12.655 1.00 87.56 83 LEU A O 1
ATOM 629 N N . LEU A 1 84 ? 9.660 0.727 13.188 1.00 89.31 84 LEU A N 1
ATOM 630 C CA . LEU A 1 84 ? 9.450 0.845 14.634 1.00 89.31 84 LEU A CA 1
ATOM 631 C C . LEU A 1 84 ? 9.862 2.227 15.153 1.00 89.31 84 LEU A C 1
ATOM 633 O O . LEU A 1 84 ? 9.132 2.819 15.942 1.00 89.31 84 LEU A O 1
ATOM 637 N N . SER A 1 85 ? 10.968 2.782 14.653 1.00 90.38 85 SER A N 1
ATOM 638 C CA . SER A 1 85 ? 11.408 4.136 15.017 1.00 90.38 85 SER A CA 1
ATOM 639 C C . SER A 1 85 ? 10.385 5.207 14.612 1.00 90.38 85 SER A C 1
ATOM 641 O O . SER A 1 85 ? 10.171 6.168 15.351 1.00 90.38 85 SER A O 1
ATOM 643 N N . VAL A 1 86 ? 9.714 5.040 13.466 1.00 91.50 86 VAL A N 1
ATOM 644 C CA . VAL A 1 86 ? 8.619 5.923 13.025 1.00 91.50 86 VAL A CA 1
ATOM 645 C C . VAL A 1 86 ? 7.413 5.814 13.954 1.00 91.50 86 VAL A C 1
ATOM 647 O O . VAL A 1 86 ? 6.843 6.834 14.339 1.00 91.50 86 VAL A O 1
ATOM 650 N N . VAL A 1 87 ? 7.045 4.595 14.351 1.00 92.94 87 VAL A N 1
ATOM 651 C CA . VAL A 1 87 ? 5.939 4.356 15.288 1.00 92.94 87 VAL A CA 1
ATOM 652 C C . VAL A 1 87 ? 6.235 4.976 16.655 1.00 92.94 87 VAL A C 1
ATOM 654 O O . VAL A 1 87 ? 5.399 5.700 17.191 1.00 92.94 87 VAL A O 1
ATOM 657 N N . GLU A 1 88 ? 7.429 4.759 17.206 1.00 91.81 88 GLU A N 1
ATOM 658 C CA . GLU A 1 88 ? 7.844 5.351 18.484 1.00 91.81 88 GLU A CA 1
ATOM 659 C C . GLU A 1 88 ? 7.850 6.884 18.427 1.00 91.81 88 GLU A C 1
ATOM 661 O O . GLU A 1 88 ? 7.362 7.543 19.348 1.00 91.81 88 GLU A O 1
ATOM 666 N N . ALA A 1 89 ? 8.341 7.463 17.326 1.00 91.88 89 ALA A N 1
ATOM 667 C CA . ALA A 1 89 ? 8.317 8.907 17.116 1.00 91.88 89 ALA A CA 1
ATOM 668 C C . ALA A 1 89 ? 6.883 9.455 17.039 1.00 91.88 89 ALA A C 1
ATOM 670 O O . ALA A 1 89 ? 6.599 10.498 17.628 1.00 91.88 89 ALA A O 1
ATOM 671 N N . ALA A 1 90 ? 5.973 8.744 16.367 1.00 92.12 90 ALA A N 1
ATOM 672 C CA . ALA A 1 90 ? 4.562 9.117 16.293 1.00 92.12 90 ALA A CA 1
ATOM 673 C C . ALA A 1 90 ? 3.856 9.026 17.656 1.00 92.12 90 ALA A C 1
ATOM 675 O O . ALA A 1 90 ? 2.910 9.770 17.900 1.00 92.12 90 ALA A O 1
ATOM 676 N N . LEU A 1 91 ? 4.324 8.155 18.556 1.00 92.00 91 LEU A N 1
ATOM 677 C CA . LEU A 1 91 ? 3.761 7.982 19.896 1.00 92.00 91 LEU A CA 1
ATOM 678 C C . LEU A 1 91 ? 4.319 8.956 20.940 1.00 92.00 91 LEU A C 1
ATOM 680 O O . LEU A 1 91 ? 3.615 9.234 21.914 1.00 92.00 91 LEU A O 1
ATOM 684 N N . ALA A 1 92 ? 5.534 9.482 20.751 1.00 88.31 92 ALA A N 1
ATOM 685 C CA . ALA A 1 92 ? 6.315 10.200 21.767 1.00 88.31 92 ALA A CA 1
ATOM 686 C C . ALA A 1 92 ? 5.534 11.277 22.549 1.00 88.31 92 ALA A C 1
ATOM 688 O O . ALA A 1 92 ? 5.694 11.372 23.765 1.00 88.31 92 ALA A O 1
ATOM 689 N N . ASP A 1 93 ? 4.630 12.004 21.884 1.00 84.62 93 ASP A N 1
ATOM 690 C CA . ASP A 1 93 ? 3.861 13.115 22.467 1.00 84.62 93 ASP A CA 1
ATOM 691 C C . ASP A 1 93 ? 2.338 12.877 22.481 1.00 84.62 93 ASP A C 1
ATOM 693 O O . ASP A 1 93 ? 1.544 13.814 22.575 1.00 84.62 93 ASP A O 1
ATOM 697 N N . THR A 1 94 ? 1.904 11.617 22.396 1.00 86.62 94 THR A N 1
ATOM 698 C CA . THR A 1 94 ? 0.472 11.273 22.307 1.00 86.62 94 THR A CA 1
ATOM 699 C C . THR A 1 94 ? -0.189 10.982 23.651 1.00 86.62 94 THR A C 1
ATOM 701 O O . THR A 1 94 ? -1.406 10.866 23.708 1.00 86.62 94 THR A O 1
ATOM 704 N N . VAL A 1 95 ? 0.561 10.917 24.758 1.00 87.44 95 VAL A N 1
ATOM 705 C CA . VAL A 1 95 ? -0.039 10.690 26.087 1.00 87.44 95 VAL A CA 1
ATOM 706 C C . VAL A 1 95 ? -1.032 11.804 26.413 1.00 87.44 95 VAL A C 1
ATOM 708 O O . VAL A 1 95 ? -0.700 12.987 26.353 1.00 87.44 95 VAL A O 1
ATOM 711 N N . GLY A 1 96 ? -2.247 11.415 26.792 1.00 86.38 96 GLY A N 1
ATOM 712 C CA . GLY A 1 96 ? -3.360 12.330 27.023 1.00 86.38 96 GLY A CA 1
ATOM 713 C C . GLY A 1 96 ? -4.193 12.618 25.773 1.00 86.38 96 GLY A C 1
ATOM 714 O O . GLY A 1 96 ? -5.150 13.379 25.876 1.00 86.38 96 GLY A O 1
ATOM 715 N N . ASN A 1 97 ? -3.857 12.028 24.620 1.00 90.94 97 ASN A N 1
ATOM 716 C CA . ASN A 1 97 ? -4.590 12.144 23.363 1.00 90.94 97 ASN A CA 1
ATOM 717 C C . ASN A 1 97 ? -4.673 10.796 22.634 1.00 90.94 97 ASN A C 1
ATOM 719 O O . ASN A 1 97 ? -3.899 9.870 22.864 1.00 90.94 97 ASN A O 1
ATOM 723 N N . VAL A 1 98 ? -5.625 10.710 21.716 1.00 92.12 98 VAL A N 1
ATOM 724 C CA . VAL A 1 98 ? -5.765 9.587 20.790 1.00 92.12 98 VAL A CA 1
ATOM 725 C C . VAL A 1 98 ? -4.601 9.565 19.780 1.00 92.12 98 VAL A C 1
ATOM 727 O O . VAL A 1 98 ? -4.151 10.618 19.320 1.00 92.12 98 VAL A O 1
ATOM 730 N N . ALA A 1 99 ? -4.062 8.382 19.491 1.00 92.38 99 ALA A N 1
ATOM 731 C CA . ALA A 1 99 ? -2.756 8.190 18.855 1.00 92.38 99 ALA A CA 1
ATOM 732 C C . ALA A 1 99 ? -2.773 7.254 17.637 1.00 92.38 99 ALA A C 1
ATOM 734 O O . ALA A 1 99 ? -1.860 7.304 16.813 1.00 92.38 99 ALA A O 1
ATOM 735 N N . LEU A 1 100 ? -3.778 6.388 17.513 1.00 93.19 100 LEU A N 1
ATOM 736 C CA . LEU A 1 100 ? -3.813 5.306 16.531 1.00 93.19 100 LEU A CA 1
ATOM 737 C C . LEU A 1 100 ? -3.831 5.844 15.098 1.00 93.19 100 LEU A C 1
ATOM 739 O O . LEU A 1 100 ? -3.076 5.363 14.254 1.00 93.19 100 LEU A O 1
ATOM 743 N N . PHE A 1 101 ? -4.641 6.874 14.829 1.00 92.75 101 PHE A N 1
ATOM 744 C CA . PHE A 1 101 ? -4.682 7.507 13.505 1.00 92.75 101 PHE A CA 1
ATOM 745 C C . PHE A 1 101 ? -3.349 8.181 13.148 1.00 92.75 101 PHE A C 1
ATOM 747 O O . PHE A 1 101 ? -2.847 8.024 12.037 1.00 92.75 101 PHE A O 1
ATOM 754 N N . THR A 1 102 ? -2.736 8.879 14.107 1.00 93.19 102 THR A N 1
ATOM 755 C CA . THR A 1 102 ? -1.435 9.541 13.928 1.00 93.19 102 THR A CA 1
ATOM 756 C C . THR A 1 102 ? -0.340 8.535 13.579 1.00 93.19 102 THR A C 1
ATOM 758 O O . THR A 1 102 ? 0.449 8.769 12.665 1.00 93.19 102 THR A O 1
ATOM 761 N N . VAL A 1 103 ? -0.316 7.390 14.270 1.00 93.62 103 VAL A N 1
ATOM 762 C CA . VAL A 1 103 ? 0.613 6.293 13.970 1.00 93.62 103 VAL A CA 1
ATOM 763 C C . VAL A 1 103 ? 0.344 5.721 12.577 1.00 93.62 103 VAL A C 1
ATOM 765 O O . VAL A 1 103 ? 1.288 5.494 11.822 1.00 93.62 103 VAL A O 1
ATOM 768 N N . ALA A 1 104 ? -0.924 5.518 12.209 1.00 92.12 104 ALA A N 1
ATOM 769 C CA . ALA A 1 104 ? -1.285 4.986 10.900 1.00 92.12 104 ALA A CA 1
ATOM 770 C C . ALA A 1 104 ? -0.812 5.888 9.747 1.00 92.12 104 ALA A C 1
ATOM 772 O O . ALA A 1 104 ? -0.205 5.396 8.796 1.00 92.12 104 ALA A O 1
ATOM 773 N N . GLU A 1 105 ? -1.023 7.202 9.842 1.00 91.69 105 GLU A N 1
ATOM 774 C CA . GLU A 1 105 ? -0.564 8.161 8.827 1.00 91.69 105 GLU A CA 1
ATOM 775 C C . GLU A 1 105 ? 0.966 8.220 8.739 1.00 91.69 105 GLU A C 1
ATOM 777 O O . GLU A 1 105 ? 1.517 8.138 7.641 1.00 91.69 105 GLU A O 1
ATOM 782 N N . ALA A 1 106 ? 1.665 8.259 9.879 1.00 91.88 106 ALA A N 1
ATOM 783 C CA . ALA A 1 106 ? 3.128 8.253 9.900 1.00 91.88 106 ALA A CA 1
ATOM 784 C C . ALA A 1 106 ? 3.710 7.007 9.205 1.00 91.88 106 ALA A C 1
ATOM 786 O O . ALA A 1 106 ? 4.672 7.100 8.440 1.00 91.88 106 ALA A O 1
ATOM 787 N N . VAL A 1 107 ? 3.093 5.842 9.424 1.00 91.00 107 VAL A N 1
ATOM 788 C CA . VAL A 1 107 ? 3.484 4.593 8.760 1.00 91.00 107 VAL A CA 1
ATOM 789 C C . VAL A 1 107 ? 3.160 4.624 7.265 1.00 91.00 107 VAL A C 1
ATOM 791 O O . VAL A 1 107 ? 4.003 4.221 6.465 1.00 91.00 107 VAL A O 1
ATOM 794 N N . ARG A 1 108 ? 1.990 5.133 6.850 1.00 89.31 108 ARG A N 1
ATOM 795 C CA . ARG A 1 108 ? 1.639 5.273 5.421 1.00 89.31 108 ARG A CA 1
ATOM 796 C C . ARG A 1 108 ? 2.631 6.162 4.676 1.00 89.31 108 ARG A C 1
ATOM 798 O O . ARG A 1 108 ? 3.055 5.802 3.578 1.00 89.31 108 ARG A O 1
ATOM 805 N N . ASP A 1 109 ? 3.023 7.288 5.260 1.00 89.12 109 ASP A N 1
ATOM 806 C CA . ASP A 1 109 ? 3.989 8.195 4.639 1.00 89.12 109 ASP A CA 1
ATOM 807 C C . ASP A 1 109 ? 5.382 7.565 4.553 1.00 89.12 109 ASP A C 1
ATOM 809 O O . ASP A 1 109 ? 6.021 7.618 3.500 1.00 89.12 109 ASP A O 1
ATOM 813 N N . TRP A 1 110 ? 5.814 6.849 5.594 1.00 89.25 110 TRP A N 1
ATOM 814 C CA . TRP A 1 110 ? 7.070 6.103 5.537 1.00 89.25 110 TRP A CA 1
ATOM 815 C C . TRP A 1 110 ? 7.060 5.018 4.447 1.00 89.25 110 TRP A C 1
ATOM 817 O O . TRP A 1 110 ? 8.030 4.890 3.691 1.00 89.25 110 TRP A O 1
ATOM 827 N N . LEU A 1 111 ? 5.949 4.280 4.309 1.00 87.12 111 LEU A N 1
ATOM 828 C CA . LEU A 1 111 ? 5.761 3.279 3.256 1.00 87.12 111 LEU A CA 1
ATOM 829 C C . LEU A 1 111 ? 5.845 3.903 1.852 1.00 87.12 111 LEU A C 1
ATOM 831 O O . LEU A 1 111 ? 6.454 3.313 0.956 1.00 87.12 111 LEU A O 1
ATOM 835 N N . ARG A 1 112 ? 5.294 5.107 1.649 1.00 84.06 112 ARG A N 1
ATOM 836 C CA . ARG A 1 112 ? 5.389 5.831 0.365 1.00 84.06 112 ARG A CA 1
ATOM 837 C C . ARG A 1 112 ? 6.828 6.151 -0.018 1.00 84.06 112 ARG A C 1
ATOM 839 O O . ARG A 1 112 ? 7.195 6.028 -1.186 1.00 84.06 112 ARG A O 1
ATOM 846 N N . GLU A 1 113 ? 7.630 6.568 0.952 1.00 83.31 113 GLU A N 1
ATOM 847 C CA . GLU A 1 113 ? 9.000 7.019 0.712 1.00 83.31 113 GLU A CA 1
ATOM 848 C C . GLU A 1 113 ? 9.991 5.859 0.539 1.00 83.31 113 GLU A C 1
ATOM 850 O O . GLU A 1 113 ? 10.875 5.931 -0.316 1.00 83.31 113 GLU A O 1
ATOM 855 N N . HIS A 1 114 ? 9.833 4.783 1.315 1.00 78.50 114 HIS A N 1
ATOM 856 C CA . HIS A 1 114 ? 10.856 3.735 1.444 1.00 78.50 114 HIS A CA 1
ATOM 857 C C . HIS A 1 114 ? 10.440 2.390 0.833 1.00 78.50 114 HIS A C 1
ATOM 859 O O . HIS A 1 114 ? 11.291 1.542 0.558 1.00 78.50 114 HIS A O 1
ATOM 865 N N . CYS A 1 115 ? 9.144 2.182 0.580 1.00 74.94 115 CYS A N 1
ATOM 866 C CA . CYS A 1 115 ? 8.587 0.881 0.197 1.00 74.94 115 CYS A CA 1
ATOM 867 C C . CYS A 1 115 ? 7.966 0.871 -1.200 1.00 74.94 115 CYS A C 1
ATOM 869 O O . CYS A 1 115 ? 7.036 0.106 -1.465 1.00 74.94 115 CYS A O 1
ATOM 871 N N . ARG A 1 116 ? 8.468 1.713 -2.106 1.00 75.25 116 ARG A N 1
ATOM 872 C CA . ARG A 1 116 ? 8.027 1.729 -3.502 1.00 75.25 116 ARG A CA 1
ATOM 873 C C . ARG A 1 116 ? 8.530 0.475 -4.217 1.00 75.25 116 ARG A C 1
ATOM 875 O O . ARG A 1 116 ? 9.733 0.312 -4.426 1.00 75.25 116 ARG A O 1
ATOM 882 N N . LEU A 1 117 ? 7.610 -0.405 -4.602 1.00 67.50 117 LEU A N 1
ATOM 883 C CA . LEU A 1 117 ? 7.938 -1.624 -5.330 1.00 67.50 117 LEU A CA 1
ATOM 884 C C . LEU A 1 117 ? 7.976 -1.319 -6.835 1.00 67.50 117 LEU A C 1
ATOM 886 O O . LEU A 1 117 ? 7.027 -0.736 -7.370 1.00 67.50 117 LEU A O 1
ATOM 890 N N . PRO A 1 118 ? 9.058 -1.690 -7.547 1.00 58.25 118 PRO A N 1
ATOM 891 C CA . PRO A 1 118 ? 9.065 -1.610 -8.998 1.00 58.25 118 PRO A CA 1
ATOM 892 C C . PRO A 1 118 ? 8.021 -2.584 -9.570 1.00 58.25 118 PRO A C 1
ATOM 894 O O . PRO A 1 118 ? 7.769 -3.632 -8.969 1.00 58.25 118 PRO A O 1
ATOM 897 N N . PRO A 1 119 ? 7.458 -2.299 -10.756 1.00 56.25 119 PRO A N 1
ATOM 898 C CA . PRO A 1 119 ? 6.414 -3.127 -11.365 1.00 56.25 119 PRO A CA 1
ATOM 899 C C . PRO A 1 119 ? 6.831 -4.589 -11.631 1.00 56.25 119 PRO A C 1
ATOM 901 O O . PRO A 1 119 ? 5.970 -5.418 -11.890 1.00 56.25 119 PRO A O 1
ATOM 904 N N . GLU A 1 120 ? 8.124 -4.926 -11.549 1.00 49.72 120 GLU A N 1
ATOM 905 C CA . GLU A 1 120 ? 8.663 -6.275 -11.786 1.00 49.72 120 GLU A CA 1
ATOM 906 C C . GLU A 1 120 ? 8.814 -7.145 -10.520 1.00 49.72 120 GLU A C 1
ATOM 908 O O . GLU A 1 120 ? 9.060 -8.342 -10.644 1.00 49.72 120 GLU A O 1
ATOM 913 N N . ALA A 1 121 ? 8.649 -6.605 -9.303 1.00 45.94 121 ALA A N 1
ATOM 914 C CA . ALA A 1 121 ? 8.782 -7.366 -8.046 1.00 45.94 121 ALA A CA 1
ATOM 915 C C . ALA A 1 121 ? 7.511 -8.172 -7.691 1.00 45.94 121 ALA A C 1
ATOM 917 O O . ALA A 1 121 ? 7.104 -8.256 -6.533 1.00 45.94 121 ALA A O 1
ATOM 918 N N . ILE A 1 122 ? 6.859 -8.736 -8.708 1.00 47.00 122 ILE A N 1
ATOM 919 C CA . ILE A 1 122 ? 5.649 -9.546 -8.587 1.00 47.00 122 ILE A CA 1
ATOM 920 C C . ILE A 1 122 ? 6.081 -11.004 -8.389 1.00 47.00 122 ILE A C 1
ATOM 922 O O . ILE A 1 122 ? 6.183 -11.763 -9.351 1.00 47.00 122 ILE A O 1
ATOM 926 N N . GLU A 1 123 ? 6.317 -11.421 -7.144 1.00 41.56 123 GLU A N 1
ATOM 927 C CA . GLU A 1 123 ? 6.043 -12.819 -6.796 1.00 41.56 123 GLU A CA 1
ATOM 928 C C . GLU A 1 123 ? 4.533 -12.938 -6.512 1.00 41.56 123 GLU A C 1
ATOM 930 O O . GLU A 1 123 ? 3.992 -12.180 -5.702 1.00 41.56 123 GLU A O 1
ATOM 935 N N . PRO A 1 124 ? 3.798 -13.819 -7.214 1.00 42.34 124 PRO A N 1
ATOM 936 C CA . PRO A 1 124 ? 2.345 -13.824 -7.182 1.00 42.34 124 PRO A CA 1
ATOM 937 C C . PRO A 1 124 ? 1.834 -14.615 -5.971 1.00 42.34 124 PRO A C 1
ATOM 939 O O . PRO A 1 124 ? 1.372 -15.744 -6.110 1.00 42.34 124 PRO A O 1
ATOM 942 N N . GLU A 1 125 ? 1.847 -14.020 -4.777 1.00 39.59 125 GLU A N 1
ATOM 943 C CA . GLU A 1 125 ? 1.005 -14.513 -3.668 1.00 39.59 125 GLU A CA 1
ATOM 944 C C . GLU A 1 125 ? -0.449 -14.007 -3.759 1.00 39.59 125 GLU A C 1
ATOM 946 O O . GLU A 1 125 ? -1.337 -14.523 -3.084 1.00 39.59 125 GLU A O 1
ATOM 951 N N . ALA A 1 126 ? -0.742 -13.102 -4.700 1.00 39.91 126 ALA A N 1
ATOM 952 C CA . ALA A 1 126 ? -2.097 -12.652 -5.033 1.00 39.91 126 ALA A CA 1
ATOM 953 C C . ALA A 1 126 ? -2.886 -13.623 -5.944 1.00 39.91 126 ALA A C 1
ATOM 955 O O . ALA A 1 126 ? -3.970 -13.289 -6.411 1.00 39.91 126 ALA A O 1
ATOM 956 N N . ALA A 1 127 ? -2.394 -14.844 -6.187 1.00 41.66 127 ALA A N 1
ATOM 957 C CA . ALA A 1 127 ? -3.113 -15.858 -6.968 1.00 41.66 127 ALA A CA 1
ATOM 958 C C . ALA A 1 127 ? -4.108 -16.703 -6.140 1.00 41.66 127 ALA A C 1
ATOM 960 O O . ALA A 1 127 ? -4.529 -17.765 -6.598 1.00 41.66 127 ALA A O 1
ATOM 961 N N . LYS A 1 128 ? -4.473 -16.297 -4.912 1.00 43.69 128 LYS A N 1
ATOM 962 C CA . LYS A 1 128 ? -5.368 -17.105 -4.058 1.00 43.69 128 LYS A CA 1
ATOM 963 C C . LYS A 1 128 ? -6.622 -16.441 -3.496 1.00 43.69 128 LYS A C 1
ATOM 965 O O . LYS A 1 128 ? -7.429 -17.185 -2.946 1.00 43.69 128 LYS A O 1
ATOM 970 N N . GLN A 1 129 ? -6.847 -15.132 -3.632 1.00 41.03 129 GLN A N 1
ATOM 971 C CA . GLN A 1 129 ? -8.032 -14.505 -3.008 1.00 41.03 129 GLN A CA 1
ATOM 972 C C . GLN A 1 129 ? -8.761 -13.430 -3.835 1.00 41.03 129 GLN A C 1
ATOM 974 O O . GLN A 1 129 ? -9.662 -12.792 -3.308 1.00 41.03 129 GLN A O 1
ATOM 979 N N . GLN A 1 130 ? -8.473 -13.282 -5.131 1.00 37.22 130 GLN A N 1
ATOM 980 C CA . GLN A 1 130 ? -9.247 -12.419 -6.041 1.00 37.22 130 GLN A CA 1
ATOM 981 C C . GLN A 1 130 ? -9.794 -13.207 -7.239 1.00 37.22 130 GLN A C 1
ATOM 983 O O . GLN A 1 130 ? -9.445 -12.937 -8.381 1.00 37.22 130 GLN A O 1
ATOM 988 N N . ASP A 1 131 ? -10.630 -14.217 -6.989 1.00 38.56 131 ASP A N 1
ATOM 989 C CA . ASP A 1 131 ? -11.365 -14.886 -8.078 1.00 38.56 131 ASP A CA 1
ATOM 990 C C . ASP A 1 131 ? -12.781 -15.307 -7.659 1.00 38.56 131 ASP A C 1
ATOM 992 O O . ASP A 1 131 ? -13.242 -16.410 -7.958 1.00 38.56 131 ASP A O 1
ATOM 996 N N . CYS A 1 132 ? -13.474 -14.460 -6.888 1.00 37.47 132 CYS A N 1
ATOM 997 C CA . CYS A 1 132 ? -14.861 -14.736 -6.495 1.00 37.47 132 CYS A CA 1
ATOM 998 C C . CYS A 1 132 ? -15.827 -13.556 -6.595 1.00 37.47 132 CYS A C 1
ATOM 1000 O O . CYS A 1 132 ? -17.023 -13.819 -6.662 1.00 37.47 132 CYS A O 1
ATOM 1002 N N . GLU A 1 133 ? -15.387 -12.299 -6.632 1.00 44.53 133 GLU A N 1
ATOM 1003 C CA . GLU A 1 133 ? -16.334 -11.181 -6.608 1.00 44.53 133 GLU A CA 1
ATOM 1004 C C . GLU A 1 133 ? -15.964 -10.146 -7.676 1.00 44.53 133 GLU A C 1
ATOM 1006 O O . GLU A 1 133 ? -14.850 -9.638 -7.702 1.00 44.53 133 GLU A O 1
ATOM 1011 N N . GLU A 1 134 ? -16.933 -9.895 -8.565 1.00 44.97 134 GLU A N 1
ATOM 1012 C CA . GLU A 1 134 ? -17.006 -8.763 -9.499 1.00 44.97 134 GLU A CA 1
ATOM 1013 C C . GLU A 1 134 ? -16.316 -8.892 -10.880 1.00 44.97 134 GLU A C 1
ATOM 1015 O O . GLU A 1 134 ? -15.434 -8.131 -11.252 1.00 44.97 134 GLU A O 1
ATOM 1020 N N . MET A 1 135 ? -16.807 -9.824 -11.708 1.00 42.19 135 MET A N 1
ATOM 1021 C CA . MET A 1 135 ? -16.795 -9.703 -13.181 1.00 42.19 135 MET A CA 1
ATOM 1022 C C . MET A 1 135 ? -18.172 -10.129 -13.716 1.00 42.19 135 MET A C 1
ATOM 1024 O O . MET A 1 135 ? -18.302 -11.096 -14.470 1.00 42.19 135 MET A O 1
ATOM 1028 N N . ASP A 1 136 ? -19.211 -9.427 -13.264 1.00 48.00 136 ASP A N 1
ATOM 1029 C CA . ASP A 1 136 ? -20.580 -9.506 -13.794 1.00 48.00 136 ASP A CA 1
ATOM 1030 C C . ASP A 1 136 ? -20.873 -8.253 -14.639 1.00 48.00 136 ASP A C 1
ATOM 1032 O O . ASP A 1 136 ? -21.885 -7.594 -14.454 1.00 48.00 136 ASP A O 1
ATOM 1036 N N . ASP A 1 137 ? -19.935 -7.895 -15.529 1.00 46.75 137 ASP A N 1
ATOM 1037 C CA . ASP A 1 137 ? -20.072 -6.736 -16.433 1.00 46.75 137 ASP A CA 1
ATOM 1038 C C . ASP A 1 137 ? -19.412 -6.950 -17.816 1.00 46.75 137 ASP A C 1
ATOM 1040 O O . ASP A 1 137 ? -19.116 -6.013 -18.556 1.00 46.75 137 ASP A O 1
ATOM 1044 N N . LEU A 1 138 ? -19.198 -8.212 -18.213 1.00 41.25 138 LEU A N 1
ATOM 1045 C CA . LEU A 1 138 ? -19.017 -8.557 -19.627 1.00 41.25 138 LEU A CA 1
ATOM 1046 C C . LEU A 1 138 ? -20.370 -8.981 -20.197 1.00 41.25 138 LEU A C 1
ATOM 1048 O O . LEU A 1 138 ? -20.635 -10.170 -20.415 1.00 41.25 138 LEU A O 1
ATOM 1052 N N . ASP A 1 139 ? -21.221 -7.988 -20.452 1.00 43.94 139 ASP A N 1
ATOM 1053 C CA . ASP A 1 139 ? -22.330 -8.113 -21.393 1.00 43.94 139 ASP A CA 1
ATOM 1054 C C . ASP A 1 139 ? -21.747 -8.367 -22.792 1.00 43.94 139 ASP A C 1
ATOM 1056 O O . ASP A 1 139 ? -21.572 -7.472 -23.614 1.00 43.94 139 ASP A O 1
ATOM 1060 N N . VAL A 1 140 ? -21.378 -9.626 -23.049 1.00 46.94 140 VAL A N 1
ATOM 1061 C CA . VAL A 1 140 ? -21.107 -10.119 -24.400 1.00 46.94 140 VAL A CA 1
ATOM 1062 C C . VAL A 1 140 ? -22.429 -10.029 -25.145 1.00 46.94 140 VAL A C 1
ATOM 1064 O O . VAL A 1 140 ? -23.349 -10.821 -24.888 1.00 46.94 140 VAL A O 1
ATOM 1067 N N . ASP A 1 141 ? -22.520 -9.021 -26.007 1.00 45.22 141 ASP A N 1
ATOM 1068 C CA . ASP A 1 141 ? -23.709 -8.705 -26.772 1.00 45.22 141 ASP A CA 1
ATOM 1069 C C . ASP A 1 141 ? -24.197 -9.929 -27.550 1.00 45.22 141 ASP A C 1
ATOM 1071 O O . ASP A 1 141 ? -23.454 -10.798 -28.012 1.00 45.22 141 ASP A O 1
ATOM 1075 N N . SER A 1 142 ? -25.517 -10.008 -27.673 1.00 47.97 142 SER A N 1
ATOM 1076 C CA . SER A 1 142 ? -26.239 -11.158 -28.218 1.00 47.97 142 SER A CA 1
ATOM 1077 C C . SER A 1 142 ? -25.895 -11.556 -29.665 1.00 47.97 142 SER A C 1
ATOM 1079 O O . SER A 1 142 ? -26.441 -12.561 -30.124 1.00 47.97 142 SER A O 1
ATOM 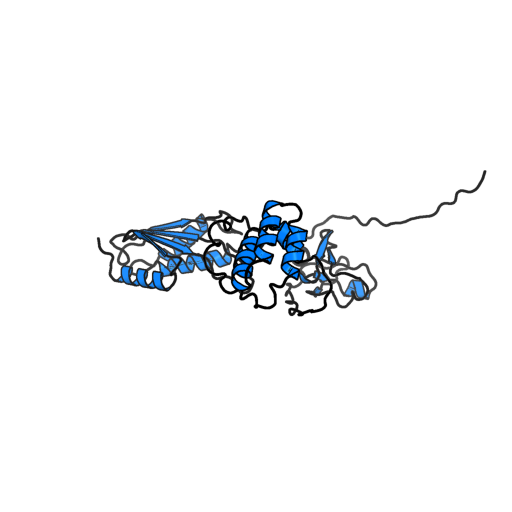1081 N N . SER A 1 143 ? -25.039 -10.799 -30.352 1.00 49.12 143 SER A N 1
ATOM 1082 C CA . SER A 1 143 ? -24.574 -11.009 -31.726 1.00 49.12 143 SER A CA 1
ATOM 1083 C C . SER A 1 143 ? -23.239 -11.748 -31.848 1.00 49.12 143 SER A C 1
ATOM 1085 O O . SER A 1 143 ? -22.925 -12.204 -32.937 1.00 49.12 143 SER A O 1
ATOM 1087 N N . ASP A 1 144 ? -22.463 -11.895 -30.768 1.00 52.66 144 ASP A N 1
ATOM 1088 C CA . ASP A 1 144 ? -21.061 -12.353 -30.873 1.00 52.66 144 ASP A CA 1
ATOM 1089 C C . ASP A 1 144 ? -20.879 -13.847 -30.541 1.00 52.66 144 ASP A C 1
ATOM 1091 O O . ASP A 1 144 ? -19.773 -14.386 -30.532 1.00 52.66 144 ASP A O 1
ATOM 1095 N N . LEU A 1 145 ? -21.981 -14.548 -30.257 1.00 57.03 145 LEU A N 1
ATOM 1096 C CA . LEU A 1 145 ? -22.011 -15.974 -29.908 1.00 57.03 145 LEU A CA 1
ATOM 1097 C C . LEU A 1 145 ? -22.651 -16.796 -31.038 1.00 57.03 145 LEU A C 1
ATOM 1099 O O . LEU A 1 145 ? -23.531 -17.626 -30.795 1.00 57.03 145 LEU A O 1
ATOM 1103 N N . ASP A 1 146 ? -22.234 -16.523 -32.272 1.00 62.50 146 ASP A N 1
ATOM 1104 C CA . ASP A 1 146 ? -22.734 -17.180 -33.478 1.00 62.50 146 ASP A CA 1
ATOM 1105 C C . ASP A 1 146 ? -22.041 -18.530 -33.740 1.00 62.50 146 ASP A C 1
ATOM 1107 O O . ASP A 1 146 ? -21.060 -18.909 -33.094 1.00 62.50 146 ASP A O 1
ATOM 1111 N N . GLY A 1 147 ? -22.569 -19.293 -34.706 1.00 59.38 147 GLY A N 1
ATOM 1112 C CA . GLY A 1 147 ? -22.053 -20.614 -35.091 1.00 59.38 147 GLY A CA 1
ATOM 1113 C C . GLY A 1 147 ? -20.557 -20.638 -35.435 1.00 59.38 147 GLY A C 1
ATOM 1114 O O . GLY A 1 147 ? -19.930 -21.684 -35.279 1.00 59.38 147 GLY A O 1
ATOM 1115 N N . GLU A 1 148 ? -19.987 -19.491 -35.809 1.00 67.62 148 GLU A N 1
ATOM 1116 C CA . GLU A 1 148 ? -18.556 -19.293 -36.070 1.00 67.62 148 GLU A CA 1
ATOM 1117 C C . GLU A 1 148 ? -17.696 -19.505 -34.812 1.00 67.62 148 GLU A C 1
ATOM 1119 O O . GLU A 1 148 ? -16.663 -20.168 -34.880 1.00 67.62 148 GLU A O 1
ATOM 1124 N N . LEU A 1 149 ? -18.158 -19.075 -33.630 1.00 72.31 149 LEU A N 1
ATOM 1125 C CA . LEU A 1 149 ? -17.453 -19.314 -32.363 1.00 72.31 149 LEU A CA 1
ATOM 1126 C C . LEU A 1 149 ? -17.433 -20.804 -31.998 1.00 72.31 149 LEU A C 1
ATOM 1128 O O . LEU A 1 149 ? -16.448 -21.315 -31.467 1.00 72.31 149 LEU A O 1
ATOM 1132 N N . ILE A 1 150 ? -18.518 -21.526 -32.293 1.00 73.38 150 ILE A N 1
ATOM 1133 C CA . ILE A 1 150 ? -18.586 -22.978 -32.072 1.00 73.38 150 ILE A CA 1
ATOM 1134 C C . ILE A 1 150 ? -17.600 -23.702 -32.992 1.00 73.38 150 ILE A C 1
ATOM 1136 O O . ILE A 1 150 ? -17.003 -24.693 -32.576 1.00 73.38 150 ILE A O 1
ATOM 1140 N N . GLU A 1 151 ? -17.429 -23.230 -34.226 1.00 76.56 151 GLU A N 1
ATOM 1141 C CA . GLU A 1 151 ? -16.485 -23.803 -35.189 1.00 76.56 151 GLU A CA 1
ATOM 1142 C C . GLU A 1 151 ? -15.029 -23.510 -34.792 1.00 76.56 151 GLU A C 1
ATOM 1144 O O . GLU A 1 151 ? -14.230 -24.446 -34.748 1.00 76.56 151 GLU A O 1
ATOM 1149 N N . ALA A 1 152 ? -14.718 -22.288 -34.346 1.00 75.19 152 ALA A N 1
ATOM 1150 C CA . ALA A 1 152 ? -13.404 -21.936 -33.797 1.00 75.19 152 ALA A CA 1
ATOM 1151 C C . ALA A 1 152 ? -13.061 -22.750 -32.534 1.00 75.19 152 ALA A C 1
ATOM 1153 O O . ALA A 1 152 ? -11.965 -23.296 -32.401 1.00 75.19 152 ALA A O 1
ATOM 1154 N N . LEU A 1 153 ? -14.026 -22.932 -31.623 1.00 76.94 153 LEU A N 1
ATOM 1155 C CA . LEU A 1 153 ? -13.846 -23.782 -30.443 1.00 76.94 153 LEU A CA 1
ATOM 1156 C C . LEU A 1 153 ? -13.649 -25.257 -30.807 1.00 76.94 153 LEU A C 1
ATOM 1158 O O . LEU A 1 153 ? -12.901 -25.953 -30.125 1.00 76.94 153 LEU A O 1
ATOM 1162 N N . GLN A 1 154 ? -14.299 -25.754 -31.863 1.00 78.44 154 GLN A N 1
ATOM 1163 C CA . GLN A 1 154 ? -14.082 -27.121 -32.348 1.00 78.44 154 GLN A CA 1
ATOM 1164 C C . GLN A 1 154 ? -12.683 -27.316 -32.941 1.00 78.44 154 GLN A C 1
ATOM 1166 O O . GLN A 1 154 ? -12.135 -28.413 -32.826 1.00 78.44 154 GLN A O 1
ATOM 1171 N N . GLU A 1 155 ? -12.108 -26.278 -33.547 1.00 77.81 155 GLU A N 1
ATOM 1172 C CA . GLU A 1 155 ? -10.743 -26.298 -34.073 1.00 77.81 155 GLU A CA 1
ATOM 1173 C C . GLU A 1 155 ? -9.702 -26.292 -32.946 1.00 77.81 155 GLU A C 1
ATOM 1175 O O . GLU A 1 155 ? -8.829 -27.162 -32.914 1.00 77.81 155 GLU A O 1
ATOM 1180 N N . VAL A 1 156 ? -9.850 -25.400 -31.960 1.00 76.94 156 VAL A N 1
ATOM 1181 C CA . VAL A 1 156 ? -8.947 -25.317 -30.796 1.00 76.94 156 VAL A CA 1
ATOM 1182 C C . VAL A 1 156 ? -9.023 -26.584 -29.937 1.00 76.94 156 VAL A C 1
ATOM 1184 O O . VAL A 1 156 ? -8.005 -27.126 -29.511 1.00 76.94 156 VAL A O 1
ATOM 1187 N N . LEU A 1 157 ? -10.231 -27.111 -29.722 1.00 76.75 157 LEU A N 1
ATOM 1188 C CA . LEU A 1 157 ? -10.468 -28.287 -28.881 1.00 76.75 157 LEU A CA 1
ATOM 1189 C C . LEU A 1 157 ? -10.412 -29.609 -29.658 1.00 76.75 157 LEU A C 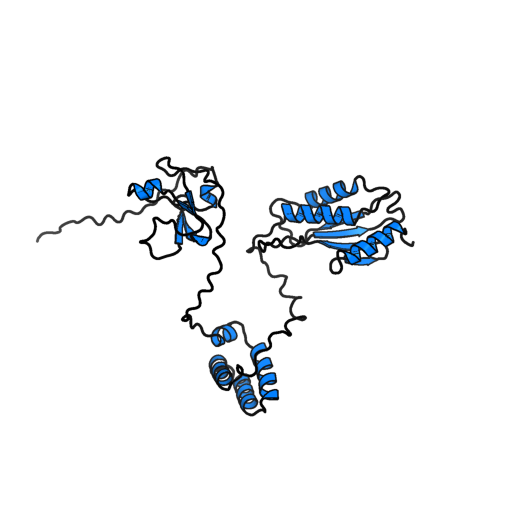1
ATOM 1191 O O . LEU A 1 157 ? -10.852 -30.640 -29.144 1.00 76.75 157 LEU A O 1
ATOM 1195 N N . ALA A 1 158 ? -9.848 -29.628 -30.872 1.00 71.38 158 ALA A N 1
ATOM 1196 C CA . ALA A 1 158 ? -9.762 -30.821 -31.722 1.00 71.38 158 ALA A CA 1
ATOM 1197 C C . ALA A 1 158 ? -9.106 -32.039 -31.022 1.00 71.38 158 ALA A C 1
ATOM 1199 O O . ALA A 1 158 ? -9.384 -33.193 -31.368 1.00 71.38 158 ALA A O 1
ATOM 1200 N N . GLY A 1 159 ? -8.254 -31.792 -30.020 1.00 71.06 159 GLY A N 1
ATOM 1201 C CA . GLY A 1 159 ? -7.590 -32.814 -29.206 1.00 71.06 159 GLY A CA 1
ATOM 1202 C C . GLY A 1 159 ? -8.455 -33.455 -28.111 1.00 71.06 159 GLY A C 1
ATOM 1203 O O . GLY A 1 159 ? -8.138 -34.563 -27.672 1.00 71.06 159 GLY A O 1
ATOM 1204 N N . ASP A 1 160 ? -9.559 -32.822 -27.698 1.00 78.56 160 ASP A N 1
ATOM 1205 C CA . ASP A 1 160 ? -10.402 -33.269 -26.582 1.00 78.56 160 ASP A CA 1
ATOM 1206 C C . ASP A 1 160 ? -11.769 -33.778 -27.073 1.00 78.56 160 ASP A C 1
ATOM 1208 O O . ASP A 1 160 ? -12.716 -33.038 -27.351 1.00 78.56 160 ASP A O 1
ATOM 1212 N N . LYS A 1 161 ? -11.889 -35.107 -27.158 1.00 75.00 161 LYS A N 1
ATOM 1213 C CA . LYS A 1 161 ? -13.094 -35.781 -27.665 1.00 75.00 161 LYS A CA 1
ATOM 1214 C C . LYS A 1 161 ? -14.331 -35.559 -26.798 1.00 75.00 161 LYS A C 1
ATOM 1216 O O . LYS A 1 161 ? -15.437 -35.645 -27.339 1.00 75.00 161 LYS A O 1
ATOM 1221 N N . ASP A 1 162 ? -14.165 -35.316 -25.502 1.00 77.00 162 ASP A N 1
ATOM 1222 C CA . ASP A 1 162 ? -15.285 -35.139 -24.581 1.00 77.00 162 ASP A CA 1
ATOM 1223 C C . ASP A 1 162 ? -15.822 -33.709 -24.677 1.00 77.00 162 ASP A C 1
ATOM 1225 O O . ASP A 1 162 ? -17.030 -33.521 -24.848 1.00 77.00 162 ASP A O 1
ATOM 1229 N N . ARG A 1 163 ? -14.937 -32.709 -24.752 1.00 76.12 163 ARG A N 1
ATOM 1230 C CA . ARG A 1 163 ? -15.331 -31.313 -25.015 1.00 76.12 163 ARG A CA 1
ATOM 1231 C C . ARG A 1 163 ? -15.951 -31.127 -26.403 1.00 76.12 163 ARG A C 1
ATOM 1233 O O . ARG A 1 163 ? -16.953 -30.429 -26.541 1.00 76.12 163 ARG A O 1
ATOM 1240 N N . LEU A 1 164 ? -15.464 -31.833 -27.426 1.00 77.56 164 LEU A N 1
ATOM 1241 C CA . LEU A 1 164 ? -16.077 -31.836 -28.765 1.00 77.56 164 LEU A CA 1
ATOM 1242 C C . LEU A 1 164 ? -17.460 -32.499 -28.816 1.00 77.56 164 LEU A C 1
ATOM 1244 O O . LEU A 1 164 ? -18.267 -32.208 -29.707 1.00 77.56 164 LEU A O 1
ATOM 1248 N N . ARG A 1 165 ? -17.741 -33.461 -27.929 1.00 79.38 165 ARG A N 1
ATOM 1249 C CA . ARG A 1 165 ? -19.093 -34.025 -27.794 1.00 79.38 165 ARG A CA 1
ATOM 1250 C C . ARG A 1 165 ? -20.021 -33.014 -27.144 1.00 79.38 165 ARG A C 1
ATOM 1252 O O . ARG A 1 165 ? -21.138 -32.848 -27.631 1.00 79.38 165 ARG A O 1
ATOM 1259 N N . GLU A 1 166 ? -19.539 -32.312 -26.125 1.00 79.75 166 GLU A N 1
ATOM 1260 C CA . GLU A 1 166 ? -20.318 -31.279 -25.454 1.00 79.75 166 GLU A CA 1
ATOM 1261 C C . GLU A 1 166 ? -20.608 -30.100 -26.393 1.00 79.75 166 GLU A C 1
ATOM 1263 O O . GLU A 1 166 ? -21.765 -29.730 -26.546 1.00 79.75 166 GLU A O 1
ATOM 1268 N N . LEU A 1 167 ? -19.633 -29.613 -27.169 1.00 80.62 167 LEU A N 1
ATOM 1269 C CA . LEU A 1 167 ? -19.867 -28.575 -28.185 1.00 80.62 167 LEU A CA 1
ATOM 1270 C C . LEU A 1 167 ? -20.898 -28.986 -29.249 1.00 80.62 167 LEU A C 1
ATOM 1272 O O . LEU A 1 167 ? -21.710 -28.169 -29.684 1.00 80.62 167 LEU A O 1
ATOM 1276 N N . ARG A 1 168 ? -20.914 -30.262 -29.661 1.00 79.88 168 ARG A N 1
ATOM 1277 C CA . ARG A 1 168 ? -21.929 -30.782 -30.596 1.00 79.88 168 ARG A CA 1
ATOM 1278 C C . ARG A 1 168 ? -23.318 -30.855 -29.976 1.00 79.88 168 ARG A C 1
ATOM 1280 O O . ARG A 1 168 ? -24.294 -30.579 -30.668 1.00 79.88 168 ARG A O 1
ATOM 1287 N N . ARG A 1 169 ? -23.410 -31.202 -28.691 1.00 81.62 169 ARG A N 1
ATOM 1288 C CA . ARG A 1 169 ? -24.664 -31.155 -27.935 1.00 81.62 169 ARG A CA 1
ATOM 1289 C C . ARG A 1 169 ? -25.152 -29.712 -27.806 1.00 81.62 169 ARG A C 1
ATOM 1291 O O . ARG A 1 169 ? -26.310 -29.444 -28.105 1.00 81.62 169 ARG A O 1
ATOM 1298 N N . ILE A 1 170 ? -24.259 -28.788 -27.463 1.00 80.75 170 ILE A N 1
ATOM 1299 C CA . ILE A 1 170 ? -24.541 -27.357 -27.317 1.00 80.75 170 ILE A CA 1
ATOM 1300 C C . ILE A 1 170 ? -25.024 -26.738 -28.636 1.00 80.75 170 ILE A C 1
ATOM 1302 O O . ILE A 1 170 ? -25.961 -25.948 -28.631 1.00 80.75 170 ILE A O 1
ATOM 1306 N N . LYS A 1 171 ? -24.476 -27.160 -29.786 1.00 78.19 171 LYS A N 1
ATOM 1307 C CA . LYS A 1 171 ? -24.952 -26.750 -31.124 1.00 78.19 171 LYS A CA 1
ATOM 1308 C C . LYS A 1 171 ? -26.428 -27.092 -31.387 1.00 78.19 171 LYS A C 1
ATOM 1310 O O . LYS A 1 171 ? -27.040 -26.473 -32.249 1.00 78.19 171 LYS A O 1
ATOM 1315 N N . SER A 1 172 ? -26.986 -28.072 -30.675 1.00 74.94 172 SER A N 1
ATOM 1316 C CA . SER A 1 172 ? -28.387 -28.500 -30.809 1.00 74.94 172 SER A CA 1
ATOM 1317 C C . SER A 1 172 ? -29.334 -27.934 -29.745 1.00 74.94 172 SER A C 1
ATOM 1319 O O . SER A 1 172 ? -30.511 -28.284 -29.760 1.00 74.94 172 SER A O 1
ATOM 1321 N N . LEU A 1 173 ? -28.834 -27.103 -28.823 1.00 75.62 173 LEU A N 1
ATOM 1322 C CA . LEU A 1 173 ? -29.645 -26.464 -27.783 1.00 75.62 173 LEU A CA 1
ATOM 1323 C C . LEU A 1 173 ? -30.300 -25.175 -28.290 1.00 75.62 173 LEU A C 1
ATOM 1325 O O . LEU A 1 173 ? -29.827 -24.553 -29.242 1.00 75.62 173 LEU A O 1
ATOM 1329 N N . ASP A 1 174 ? -31.364 -24.757 -27.605 1.00 73.38 174 ASP A N 1
ATOM 1330 C CA . ASP A 1 174 ? -31.992 -23.456 -27.826 1.00 73.38 174 ASP A CA 1
ATOM 1331 C C . ASP A 1 174 ? -31.028 -22.314 -27.480 1.00 73.38 174 ASP A C 1
ATOM 1333 O O . ASP A 1 174 ? -30.183 -22.436 -26.594 1.00 73.38 174 ASP A O 1
ATOM 1337 N N . THR A 1 175 ? -31.175 -21.168 -28.149 1.00 72.12 175 THR A N 1
ATOM 1338 C CA . THR A 1 175 ? -30.205 -20.059 -28.127 1.00 72.12 175 THR A CA 1
ATOM 1339 C C . THR A 1 175 ? -29.833 -19.580 -26.717 1.00 72.12 175 THR A C 1
ATOM 1341 O O . THR A 1 175 ? -28.687 -19.210 -26.481 1.00 72.12 175 THR A O 1
ATOM 1344 N N . ALA A 1 176 ? -30.761 -19.602 -25.755 1.00 69.50 176 ALA A N 1
ATOM 1345 C CA . ALA A 1 176 ? -30.476 -19.203 -24.374 1.00 69.50 176 ALA A CA 1
ATOM 1346 C C . ALA A 1 176 ? -29.629 -20.246 -23.616 1.00 69.50 176 ALA A C 1
ATOM 1348 O O . ALA A 1 176 ? -28.629 -19.899 -22.987 1.00 69.50 176 ALA A O 1
ATOM 1349 N N . GLU A 1 177 ? -29.988 -21.527 -23.720 1.00 71.44 177 GLU A N 1
ATOM 1350 C CA . GLU A 1 177 ? -29.269 -22.632 -23.071 1.00 71.44 177 GLU A CA 1
ATOM 1351 C C . GLU A 1 177 ? -27.907 -22.877 -23.731 1.00 71.44 177 GLU A C 1
ATOM 1353 O O . GLU A 1 177 ? -26.906 -23.116 -23.053 1.00 71.44 177 GLU A O 1
ATOM 1358 N N . GLN A 1 178 ? -27.849 -22.728 -25.055 1.00 72.94 178 GLN A N 1
ATOM 1359 C CA . GLN A 1 178 ? -26.631 -22.786 -25.851 1.00 72.94 178 GLN A CA 1
ATOM 1360 C C . GLN A 1 178 ? -25.591 -21.772 -25.362 1.00 72.94 178 GLN A C 1
ATOM 1362 O O . GLN A 1 178 ? -24.424 -22.121 -25.190 1.00 72.94 178 GLN A O 1
ATOM 1367 N N . ARG A 1 179 ? -26.010 -20.532 -25.078 1.00 69.12 179 ARG A N 1
ATOM 1368 C CA . ARG A 1 179 ? -25.124 -19.462 -24.588 1.00 69.12 179 ARG A CA 1
ATOM 1369 C C . ARG A 1 179 ? -24.581 -19.748 -23.200 1.00 69.12 179 ARG A C 1
ATOM 1371 O O . ARG A 1 179 ? -23.388 -19.569 -22.959 1.00 69.12 179 ARG A O 1
ATOM 1378 N N . GLN A 1 180 ? -25.436 -20.204 -22.288 1.00 72.44 180 GLN A N 1
ATOM 1379 C CA . GLN A 1 180 ? -25.002 -20.546 -20.936 1.00 72.44 180 GLN A CA 1
ATOM 1380 C C . GLN A 1 180 ? -24.000 -21.705 -20.958 1.00 72.44 180 GLN A C 1
ATOM 1382 O O . GLN A 1 180 ? -22.974 -21.649 -20.277 1.00 72.44 180 GLN A O 1
ATOM 1387 N N . ALA A 1 181 ? -24.258 -22.717 -21.785 1.00 74.81 181 ALA A N 1
ATOM 1388 C CA . ALA A 1 181 ? -23.361 -23.850 -21.937 1.00 74.81 181 ALA A CA 1
ATOM 1389 C C . ALA A 1 181 ? -22.039 -23.459 -22.629 1.00 74.81 181 ALA A C 1
ATOM 1391 O O . ALA A 1 181 ? -20.974 -23.884 -22.185 1.00 74.81 181 ALA A O 1
ATOM 1392 N N . LEU A 1 182 ? -22.065 -22.577 -23.638 1.00 75.88 182 LEU A N 1
ATOM 1393 C CA . LEU A 1 182 ? -20.848 -22.031 -24.258 1.00 75.88 182 LEU A CA 1
ATOM 1394 C C . LEU A 1 182 ? -19.987 -21.252 -23.263 1.00 75.88 182 LEU A C 1
ATOM 1396 O O . LEU A 1 182 ? -18.777 -21.461 -23.215 1.00 75.88 182 LEU A O 1
ATOM 1400 N N . ARG A 1 183 ? -20.597 -20.410 -22.417 1.00 75.06 183 ARG A N 1
ATOM 1401 C CA . ARG A 1 183 ? -19.875 -19.686 -21.357 1.00 75.06 183 ARG A CA 1
ATOM 1402 C C . ARG A 1 183 ? -19.175 -20.644 -20.393 1.00 75.06 183 ARG A C 1
ATOM 1404 O O . ARG A 1 183 ? -18.050 -20.378 -19.981 1.00 75.06 183 ARG A O 1
ATOM 1411 N N . GLN A 1 184 ? -19.808 -21.764 -20.045 1.00 75.94 184 GLN A N 1
ATOM 1412 C CA . GLN A 1 184 ? -19.181 -22.779 -19.194 1.00 75.94 184 GLN A CA 1
ATOM 1413 C C . GLN A 1 184 ? -17.982 -23.441 -19.882 1.00 75.94 184 GLN A C 1
ATOM 1415 O O . GLN A 1 184 ? -16.941 -23.601 -19.248 1.00 75.94 184 GLN A O 1
ATOM 1420 N N . VAL A 1 185 ? -18.085 -23.754 -21.178 1.00 77.38 185 VAL A N 1
ATOM 1421 C CA . VAL A 1 185 ? -16.959 -24.304 -21.949 1.00 77.38 185 VAL A CA 1
ATOM 1422 C C . VAL A 1 185 ? -15.805 -23.301 -22.028 1.00 77.38 185 VAL A C 1
ATOM 1424 O O . VAL A 1 185 ? -14.673 -23.675 -21.724 1.00 77.38 185 VAL A O 1
ATOM 1427 N N . LEU A 1 186 ? -16.082 -22.025 -22.320 1.00 74.62 186 LEU A N 1
ATOM 1428 C CA . LEU A 1 186 ? -15.075 -20.954 -22.355 1.00 74.62 186 LEU A CA 1
ATOM 1429 C C . LEU A 1 186 ? -14.342 -20.791 -21.014 1.00 74.62 186 LEU A C 1
ATOM 1431 O O . LEU A 1 186 ? -13.120 -20.647 -20.987 1.00 74.62 186 LEU A O 1
ATOM 1435 N N . LYS A 1 187 ? -15.062 -20.893 -19.889 1.00 76.75 187 LYS A N 1
ATOM 1436 C CA . LYS A 1 187 ? -14.453 -20.861 -18.548 1.00 76.75 187 LYS A CA 1
ATOM 1437 C C . LYS A 1 187 ? -13.485 -22.022 -18.313 1.00 76.75 187 LYS A C 1
ATOM 1439 O O . LYS A 1 187 ? -12.518 -21.856 -17.577 1.00 76.75 187 LYS A O 1
ATOM 1444 N N . THR A 1 188 ? -13.708 -23.170 -18.954 1.00 76.38 188 THR A N 1
ATOM 1445 C CA . THR A 1 188 ? -12.853 -24.360 -18.808 1.00 76.38 188 THR A CA 1
ATOM 1446 C C . THR A 1 188 ? -11.635 -24.391 -19.739 1.00 76.38 188 THR A C 1
ATOM 1448 O O . THR A 1 188 ? -10.822 -25.312 -19.623 1.00 76.38 188 THR A O 1
ATOM 1451 N N . LEU A 1 189 ? -11.494 -23.413 -20.644 1.00 76.88 189 LEU A N 1
ATOM 1452 C CA . LEU A 1 189 ? -10.338 -23.308 -21.537 1.00 76.88 189 LEU A CA 1
ATOM 1453 C C . LEU A 1 189 ? -9.063 -22.943 -20.773 1.00 76.88 189 LEU A C 1
ATOM 1455 O O . LEU A 1 189 ? -9.091 -22.060 -19.907 1.00 76.88 189 LEU A O 1
ATOM 1459 N N . SER A 1 190 ? -7.952 -23.582 -21.141 1.00 75.38 190 SER A N 1
ATOM 1460 C CA . SER A 1 190 ? -6.608 -23.230 -20.680 1.00 75.38 190 SER A CA 1
ATOM 1461 C C . SER A 1 190 ? -6.133 -21.901 -21.288 1.00 75.38 190 SER A C 1
ATOM 1463 O O . SER A 1 190 ? -6.721 -21.392 -22.242 1.00 75.38 190 SER A O 1
ATOM 1465 N N . ALA A 1 191 ? -5.057 -21.325 -20.742 1.00 69.56 191 ALA A N 1
ATOM 1466 C CA . ALA A 1 191 ? -4.478 -20.087 -21.269 1.00 69.56 191 ALA A CA 1
ATOM 1467 C C . ALA A 1 191 ? -4.041 -20.227 -22.742 1.00 69.56 191 ALA A C 1
ATOM 1469 O O . ALA A 1 191 ? -4.355 -19.360 -23.550 1.00 69.56 191 ALA A O 1
ATOM 1470 N N . GLU A 1 192 ? -3.420 -21.356 -23.098 1.00 68.69 192 GLU A N 1
ATOM 1471 C CA . GLU A 1 192 ? -2.984 -21.667 -24.469 1.00 68.69 192 GLU A CA 1
ATOM 1472 C C . GLU A 1 192 ? -4.178 -21.800 -25.435 1.00 68.69 192 GLU A C 1
ATOM 1474 O O . GLU A 1 192 ? -4.135 -21.312 -26.562 1.00 68.69 192 GLU A O 1
ATOM 1479 N N . GLU A 1 193 ? -5.279 -22.415 -24.987 1.00 73.25 193 GLU A N 1
ATOM 1480 C CA . GLU A 1 193 ? -6.507 -22.566 -25.782 1.00 73.25 193 GLU A CA 1
ATOM 1481 C C . GLU A 1 193 ? -7.225 -21.219 -25.994 1.00 73.25 193 GLU A C 1
ATOM 1483 O O . GLU A 1 193 ? -7.791 -20.979 -27.059 1.00 73.25 193 GLU A O 1
ATOM 1488 N N . ARG A 1 194 ? -7.192 -20.317 -25.002 1.00 72.31 194 ARG A N 1
ATOM 1489 C CA . ARG A 1 194 ? -7.761 -18.962 -25.129 1.00 72.31 194 ARG A CA 1
ATOM 1490 C C . ARG A 1 194 ? -6.952 -18.094 -26.086 1.00 72.31 194 ARG A C 1
ATOM 1492 O O . ARG A 1 194 ? -7.541 -17.377 -26.885 1.00 72.31 194 ARG A O 1
ATOM 1499 N N . GLU A 1 195 ? -5.627 -18.180 -26.028 1.00 66.81 195 GLU A N 1
ATOM 1500 C CA . GLU A 1 195 ? -4.732 -17.448 -26.929 1.00 66.81 195 GLU A CA 1
ATOM 1501 C C . GLU A 1 195 ? -4.907 -17.901 -28.387 1.00 66.81 195 GLU A C 1
ATOM 1503 O O . GLU A 1 195 ? -4.994 -17.069 -29.289 1.00 66.81 195 GLU A O 1
ATOM 1508 N N . ALA A 1 196 ? -5.071 -19.209 -28.614 1.00 68.44 196 ALA A N 1
ATOM 1509 C CA . ALA A 1 196 ? -5.373 -19.759 -29.935 1.00 68.44 196 ALA A CA 1
ATOM 1510 C C . ALA A 1 196 ? -6.746 -19.317 -30.479 1.00 68.44 196 ALA A C 1
ATOM 1512 O O . ALA A 1 196 ? -6.891 -19.137 -31.686 1.00 68.44 196 ALA A O 1
ATOM 1513 N N . LEU A 1 197 ? -7.743 -19.121 -29.605 1.00 68.25 197 LEU A N 1
ATOM 1514 C CA . LEU A 1 197 ? -9.092 -18.690 -29.993 1.00 68.25 197 LEU A CA 1
ATOM 1515 C C . LEU A 1 197 ? -9.158 -17.206 -30.391 1.00 68.25 197 LEU A C 1
ATOM 1517 O O . LEU A 1 197 ? -9.965 -16.843 -31.241 1.00 68.25 197 LEU A O 1
ATOM 1521 N N . VAL A 1 198 ? -8.332 -16.350 -29.782 1.00 67.12 198 VAL A N 1
ATOM 1522 C CA . VAL A 1 198 ? -8.320 -14.897 -30.054 1.00 67.12 198 VAL A CA 1
ATOM 1523 C C . VAL A 1 198 ? -7.606 -14.560 -31.369 1.00 67.12 198 VAL A C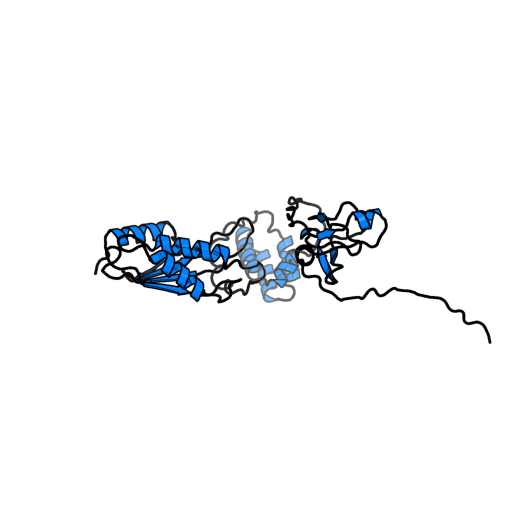 1
ATOM 1525 O O . VAL A 1 198 ? -7.764 -13.453 -31.873 1.00 67.12 198 VAL A O 1
ATOM 1528 N N . GLY A 1 199 ? -6.912 -15.528 -31.976 1.00 49.53 199 GLY A N 1
ATOM 1529 C CA . GLY A 1 199 ? -6.272 -15.377 -33.276 1.00 49.53 199 GLY A CA 1
ATOM 1530 C C . GLY A 1 199 ? -5.069 -14.437 -33.215 1.00 49.53 199 GLY A C 1
ATOM 1531 O O . GLY A 1 199 ? -5.165 -13.254 -32.907 1.00 49.53 199 GLY A O 1
ATOM 1532 N N . SER A 1 200 ? -3.898 -14.948 -33.578 1.00 42.12 200 SER A N 1
ATOM 1533 C CA . SER A 1 200 ? -2.679 -14.157 -33.775 1.00 42.12 200 SER A CA 1
ATOM 1534 C C . SER A 1 200 ? -2.731 -13.297 -35.052 1.00 42.12 200 SER A C 1
ATOM 1536 O O . SER A 1 200 ? -1.700 -13.091 -35.685 1.00 42.12 200 SER A O 1
ATOM 1538 N N . ASP A 1 201 ? -3.903 -12.797 -35.451 1.00 39.03 201 ASP A N 1
ATOM 1539 C CA . ASP A 1 201 ? -4.063 -11.914 -36.607 1.00 39.03 201 ASP A CA 1
ATOM 1540 C C . ASP A 1 201 ? -3.901 -10.458 -36.169 1.00 39.03 201 ASP A C 1
ATOM 1542 O O . ASP A 1 201 ? -4.818 -9.641 -36.087 1.00 39.03 201 ASP A O 1
ATOM 1546 N N . SER A 1 202 ? -2.635 -10.142 -35.904 1.00 48.62 202 SER A N 1
ATOM 1547 C CA . SER A 1 202 ? -2.087 -8.815 -36.138 1.00 48.62 202 SER A CA 1
ATOM 1548 C C . SER A 1 202 ? -2.240 -8.473 -37.618 1.00 48.62 202 SER A C 1
ATOM 1550 O O . SER A 1 202 ? -1.345 -8.826 -38.363 1.00 48.62 202 SER A O 1
ATOM 1552 N N . GLU A 1 203 ? -3.331 -7.815 -38.025 1.00 49.28 203 GLU A N 1
ATOM 1553 C CA . GLU A 1 203 ? -3.398 -6.799 -39.099 1.00 49.28 203 GLU A CA 1
ATOM 1554 C C . GLU A 1 203 ? -4.777 -6.101 -39.061 1.00 49.28 203 GLU A C 1
ATOM 1556 O O . GLU A 1 203 ? -5.713 -6.522 -39.733 1.00 49.28 203 GLU A O 1
ATOM 1561 N N . SER A 1 204 ? -4.922 -5.018 -38.285 1.00 37.84 204 SER A N 1
ATOM 1562 C CA . SER A 1 204 ? -5.850 -3.907 -38.585 1.00 37.84 204 SER A CA 1
ATOM 1563 C C . SER A 1 204 ? -5.625 -2.717 -37.651 1.00 37.84 204 SER A C 1
ATOM 1565 O O . SER A 1 204 ? -6.073 -2.683 -36.509 1.00 37.84 204 SER A O 1
ATOM 1567 N N . ASP A 1 205 ? -4.892 -1.740 -38.182 1.00 43.06 205 ASP A N 1
ATOM 1568 C CA . ASP A 1 205 ? -5.292 -0.331 -38.259 1.00 43.06 205 ASP A CA 1
ATOM 1569 C C . ASP A 1 205 ? -6.389 0.126 -37.279 1.00 43.06 205 ASP A C 1
ATOM 1571 O O . ASP A 1 205 ? -7.574 0.218 -37.598 1.00 43.06 205 ASP A O 1
ATOM 1575 N N . SER A 1 206 ? -5.974 0.467 -36.065 1.00 37.62 206 SER A N 1
ATOM 1576 C CA . SER A 1 206 ? -6.603 1.505 -35.248 1.00 37.62 206 SER A CA 1
ATOM 1577 C C . SER A 1 206 ? -5.598 1.939 -34.198 1.00 37.62 206 SER A C 1
ATOM 1579 O O . SER A 1 206 ? -5.675 1.573 -33.026 1.00 37.62 206 SER A O 1
ATOM 1581 N N . ALA A 1 207 ? -4.625 2.732 -34.648 1.00 42.16 207 ALA A N 1
ATOM 1582 C CA . ALA A 1 207 ? -3.831 3.569 -33.771 1.00 42.16 207 ALA A CA 1
ATOM 1583 C C . ALA A 1 207 ? -4.776 4.526 -33.027 1.00 42.16 207 ALA A C 1
ATOM 1585 O O . ALA A 1 207 ? -5.026 5.654 -33.447 1.00 42.16 207 ALA A O 1
ATOM 1586 N N . LYS A 1 208 ? -5.302 4.077 -31.886 1.00 38.16 208 LYS A N 1
ATOM 1587 C CA . LYS A 1 208 ? -5.483 4.981 -30.760 1.00 38.16 208 LYS A CA 1
ATOM 1588 C C . LYS A 1 208 ? -4.068 5.295 -30.299 1.00 38.16 208 LYS A C 1
ATOM 1590 O O . LYS A 1 208 ? -3.484 4.545 -29.525 1.00 38.16 208 LYS A O 1
ATOM 1595 N N . GLU A 1 209 ? -3.494 6.349 -30.877 1.00 39.81 209 GLU A N 1
ATOM 1596 C CA . GLU A 1 209 ? -2.348 7.036 -30.295 1.00 39.81 209 GLU A CA 1
ATOM 1597 C C . GLU A 1 209 ? -2.742 7.399 -28.861 1.00 39.81 209 GLU A C 1
ATOM 1599 O O . GLU A 1 209 ? -3.408 8.405 -28.610 1.00 39.81 209 GLU A O 1
ATOM 1604 N N . GLU A 1 210 ? -2.371 6.545 -27.908 1.00 39.59 210 GLU A N 1
ATOM 1605 C CA . GLU A 1 210 ? -2.192 7.010 -26.548 1.00 39.59 210 GLU A CA 1
ATOM 1606 C C . GLU A 1 210 ? -1.129 8.108 -26.616 1.00 39.59 210 GLU A C 1
ATOM 1608 O O . GLU A 1 210 ? -0.069 7.893 -27.219 1.00 39.59 210 GLU A O 1
ATOM 1613 N N . PRO A 1 211 ? -1.397 9.309 -26.076 1.00 37.34 211 PRO A N 1
ATOM 1614 C CA . PRO A 1 211 ? -0.427 10.384 -26.122 1.00 37.34 211 PRO A CA 1
ATOM 1615 C C . PRO A 1 211 ? 0.837 9.884 -25.434 1.00 37.34 211 PRO A C 1
ATOM 1617 O O . PRO A 1 211 ? 0.817 9.591 -24.237 1.00 37.34 211 PRO A O 1
ATOM 1620 N N . ALA A 1 212 ? 1.919 9.755 -26.208 1.00 42.62 212 ALA A N 1
ATOM 1621 C CA . ALA A 1 212 ? 3.226 9.353 -25.720 1.00 42.62 212 ALA A CA 1
ATOM 1622 C C . ALA A 1 212 ? 3.541 10.176 -24.467 1.00 42.62 212 ALA A C 1
ATOM 1624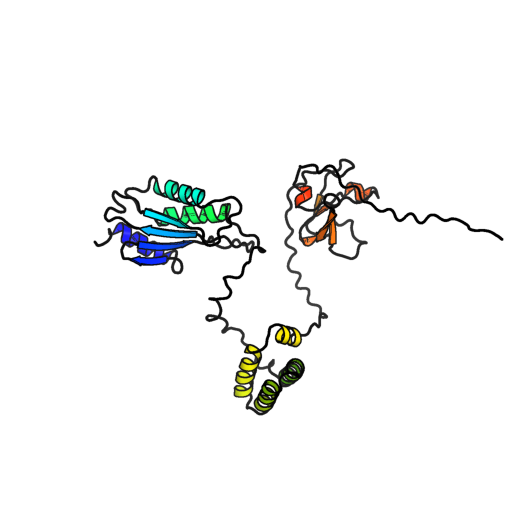 O O . ALA A 1 212 ? 3.795 11.381 -24.559 1.00 42.62 212 ALA A O 1
ATOM 1625 N N . ARG A 1 213 ? 3.461 9.545 -23.286 1.00 46.88 213 ARG A N 1
ATOM 1626 C CA . ARG A 1 213 ? 3.877 10.157 -22.023 1.00 46.88 213 ARG A CA 1
ATOM 1627 C C . ARG A 1 213 ? 5.342 10.527 -22.213 1.00 46.88 213 ARG A C 1
ATOM 1629 O O . ARG A 1 213 ? 6.213 9.663 -22.195 1.00 46.88 213 ARG A O 1
ATOM 1636 N N . MET A 1 214 ? 5.610 11.805 -22.479 1.00 52.88 214 MET A N 1
ATOM 1637 C CA . MET A 1 214 ? 6.963 12.316 -22.641 1.00 52.88 214 MET A CA 1
ATOM 1638 C C . MET A 1 214 ? 7.681 12.125 -21.307 1.00 52.88 214 MET A C 1
ATOM 1640 O O . MET A 1 214 ? 7.499 12.920 -20.388 1.00 52.88 214 MET A O 1
ATOM 1644 N N . VAL A 1 215 ? 8.475 11.061 -21.192 1.00 59.62 215 VAL A N 1
ATOM 1645 C CA . VAL A 1 215 ? 9.320 10.816 -20.021 1.00 59.62 215 VAL A CA 1
ATOM 1646 C C . VAL A 1 215 ? 10.229 12.033 -19.835 1.00 59.62 215 VAL A C 1
ATOM 1648 O O . VAL A 1 215 ? 11.079 12.322 -20.680 1.00 59.62 215 VAL A O 1
ATOM 1651 N N . GLN A 1 216 ? 10.022 12.794 -18.760 1.00 68.12 216 GLN A N 1
ATOM 1652 C CA . GLN A 1 216 ? 10.891 13.915 -18.414 1.00 68.12 216 GLN A CA 1
ATOM 1653 C C . GLN A 1 216 ? 12.160 13.360 -17.768 1.00 68.12 216 GLN A C 1
ATOM 1655 O O . GLN A 1 216 ? 12.174 13.007 -16.593 1.00 68.12 216 GLN A O 1
ATOM 1660 N N . LEU A 1 217 ? 13.231 13.253 -18.551 1.00 74.19 217 LEU A N 1
ATOM 1661 C CA . LEU A 1 217 ? 14.543 12.874 -18.030 1.00 74.19 217 LEU A CA 1
ATOM 1662 C C . LEU A 1 217 ? 15.230 14.100 -17.415 1.00 74.19 217 LEU A C 1
ATOM 1664 O O . LEU A 1 217 ? 15.183 15.199 -17.972 1.00 74.19 217 LEU A O 1
ATOM 1668 N N . ALA A 1 218 ? 15.925 13.894 -16.296 1.00 77.06 218 ALA A N 1
ATOM 1669 C CA . ALA A 1 218 ? 16.822 14.885 -15.702 1.00 77.06 218 ALA A CA 1
ATOM 1670 C C . ALA A 1 218 ? 17.924 15.319 -16.700 1.00 77.06 218 ALA A C 1
ATOM 1672 O O . ALA A 1 218 ? 18.200 14.596 -17.659 1.00 77.06 218 ALA A O 1
ATOM 1673 N N . PRO A 1 219 ? 18.602 16.465 -16.516 1.00 78.81 219 PRO A N 1
ATOM 1674 C CA . PRO A 1 219 ? 19.738 16.826 -17.362 1.00 78.81 219 PRO A CA 1
ATOM 1675 C C . PRO A 1 219 ? 20.871 15.799 -17.237 1.00 78.81 219 PRO A C 1
ATOM 1677 O O . PRO A 1 219 ? 21.198 15.351 -16.132 1.00 78.81 219 PRO A O 1
ATOM 1680 N N . ALA A 1 220 ? 21.481 15.449 -18.372 1.00 83.19 220 ALA A N 1
ATOM 1681 C CA . ALA A 1 220 ? 22.622 14.542 -18.402 1.00 83.19 220 ALA A CA 1
ATOM 1682 C C . ALA A 1 220 ? 23.767 15.085 -17.532 1.00 83.19 220 ALA A C 1
ATOM 1684 O O . ALA A 1 220 ? 24.122 16.257 -17.608 1.00 83.19 220 ALA A O 1
ATOM 1685 N N . GLN A 1 221 ? 24.353 14.208 -16.724 1.00 85.12 221 GLN A N 1
ATOM 1686 C CA . GLN A 1 221 ? 25.535 14.450 -15.895 1.00 85.12 221 GLN A CA 1
ATOM 1687 C C . GLN A 1 221 ? 26.829 13.973 -16.576 1.00 85.12 221 GLN A C 1
ATOM 1689 O O . GLN A 1 221 ? 27.896 13.983 -15.961 1.00 85.12 221 GLN A O 1
ATOM 1694 N N . ILE A 1 222 ? 26.737 13.511 -17.827 1.00 83.12 222 ILE A N 1
ATOM 1695 C CA . ILE A 1 222 ? 27.872 13.060 -18.633 1.00 83.12 222 ILE A CA 1
ATOM 1696 C C . ILE A 1 222 ? 27.932 13.836 -19.949 1.00 83.12 222 ILE A C 1
ATOM 1698 O O . ILE A 1 222 ? 26.902 14.155 -20.546 1.00 83.12 222 ILE A O 1
ATOM 1702 N N . ASP A 1 223 ? 29.153 14.039 -20.432 1.00 86.19 223 ASP A N 1
ATOM 1703 C CA . ASP A 1 223 ? 29.415 14.548 -21.773 1.00 86.19 223 ASP A CA 1
ATOM 1704 C C . ASP A 1 223 ? 29.736 13.401 -22.729 1.00 86.19 223 ASP A C 1
ATOM 1706 O O . ASP A 1 223 ? 30.243 12.340 -22.341 1.00 86.19 223 ASP A O 1
ATOM 1710 N N . CYS A 1 224 ? 29.503 13.628 -24.019 1.00 84.75 224 CYS A N 1
ATOM 1711 C CA . CYS A 1 224 ? 30.005 12.720 -25.037 1.00 84.75 224 CYS A CA 1
ATOM 1712 C C . CYS A 1 224 ? 31.554 12.713 -25.048 1.00 84.75 224 CYS A C 1
ATOM 1714 O O . CYS A 1 224 ? 32.192 13.646 -24.555 1.00 84.75 224 CYS A O 1
ATOM 1716 N N . PRO A 1 225 ? 32.209 11.728 -25.691 1.00 80.88 225 PRO A N 1
ATOM 1717 C CA . PRO A 1 225 ? 33.673 11.651 -25.764 1.00 80.88 225 PRO A CA 1
ATOM 1718 C C . PRO A 1 225 ? 34.364 12.864 -26.411 1.00 80.88 225 PRO A C 1
ATOM 1720 O O . PRO A 1 225 ? 35.576 13.017 -26.276 1.00 80.88 225 PRO A O 1
ATOM 1723 N N . ALA A 1 226 ? 33.614 13.703 -27.133 1.00 81.12 226 ALA A N 1
ATOM 1724 C CA . ALA A 1 226 ? 34.085 14.959 -27.715 1.00 81.12 226 ALA A CA 1
ATOM 1725 C C . ALA A 1 226 ? 33.854 16.187 -26.804 1.00 81.12 226 ALA A C 1
ATOM 1727 O O . ALA A 1 226 ? 34.164 17.301 -27.214 1.00 81.12 226 ALA A O 1
ATOM 1728 N N . GLY A 1 227 ? 33.329 15.998 -25.588 1.00 83.12 227 GLY A N 1
ATOM 1729 C CA . GLY A 1 227 ? 33.034 17.071 -24.633 1.00 83.12 227 GLY A CA 1
ATOM 1730 C C . GLY A 1 227 ? 31.763 17.860 -24.954 1.00 83.12 227 GLY A C 1
ATOM 1731 O O . GLY A 1 227 ? 31.678 19.039 -24.627 1.00 83.12 227 GLY A O 1
ATOM 1732 N N . HIS A 1 228 ? 30.802 17.256 -25.658 1.00 83.75 228 HIS A N 1
ATOM 1733 C CA . HIS A 1 228 ? 29.506 17.879 -25.918 1.00 83.75 228 HIS A CA 1
ATOM 1734 C C . HIS A 1 228 ? 28.449 17.372 -24.937 1.00 83.75 228 HIS A C 1
ATOM 1736 O O . HIS A 1 228 ? 28.350 16.167 -24.704 1.00 83.75 228 HIS A O 1
ATOM 1742 N N . GLU A 1 229 ? 27.600 18.290 -24.491 1.00 83.75 229 GLU A N 1
ATOM 1743 C CA . GLU A 1 229 ? 26.411 17.994 -23.696 1.00 83.75 229 GLU A CA 1
ATOM 1744 C C . GLU A 1 229 ? 25.443 17.070 -24.454 1.00 83.75 229 GLU A C 1
ATOM 1746 O O . GLU A 1 229 ? 25.304 17.147 -25.685 1.00 83.75 229 GLU A O 1
ATOM 1751 N N . LEU A 1 230 ? 24.763 16.200 -23.706 1.00 85.12 230 LEU A N 1
ATOM 1752 C CA . LEU A 1 230 ? 23.735 15.307 -24.232 1.00 85.12 230 LEU A CA 1
ATOM 1753 C C . LEU A 1 230 ? 22.341 15.885 -23.991 1.00 85.12 230 LEU A C 1
ATOM 1755 O O . LEU A 1 230 ? 22.015 16.311 -22.884 1.00 85.12 230 LEU A O 1
ATOM 1759 N N . GLY A 1 231 ? 21.501 15.853 -25.025 1.00 83.75 231 GLY A N 1
ATOM 1760 C CA . GLY A 1 231 ? 20.089 16.207 -24.914 1.00 83.75 231 GLY A CA 1
ATOM 1761 C C . GLY A 1 231 ? 19.255 15.005 -24.486 1.00 83.75 231 GLY A C 1
ATOM 1762 O O . GLY A 1 231 ? 19.487 13.897 -24.966 1.00 83.75 231 GLY A O 1
ATOM 1763 N N . ALA A 1 232 ? 18.286 15.223 -23.602 1.00 82.44 232 ALA A N 1
ATOM 1764 C CA . ALA A 1 232 ? 17.287 14.226 -23.237 1.00 82.44 232 ALA A CA 1
ATOM 1765 C C . ALA A 1 232 ? 16.192 14.136 -24.307 1.00 82.44 232 ALA A C 1
ATOM 1767 O O . ALA A 1 232 ? 15.623 15.154 -24.702 1.00 82.44 232 ALA A O 1
ATOM 1768 N N . PHE A 1 233 ? 15.861 12.919 -24.728 1.00 79.31 233 PHE A N 1
ATOM 1769 C CA . PHE A 1 233 ? 14.762 12.648 -25.646 1.00 79.31 233 PHE A CA 1
ATOM 1770 C C . PHE A 1 233 ? 13.923 11.484 -25.117 1.00 79.31 233 PHE A C 1
ATOM 1772 O O . PHE A 1 233 ? 14.466 10.452 -24.741 1.00 79.31 233 PHE A O 1
ATOM 1779 N N . SER A 1 234 ? 12.601 11.648 -25.103 1.00 65.38 234 SER A N 1
ATOM 1780 C CA . SER A 1 234 ? 11.598 10.612 -24.774 1.00 65.38 234 SER A CA 1
ATOM 1781 C C . SER A 1 234 ? 10.889 10.055 -26.009 1.00 65.38 234 SER A C 1
ATOM 1783 O O . SER A 1 234 ? 9.866 9.383 -25.936 1.00 65.38 234 SER A O 1
ATOM 1785 N N . SER A 1 235 ? 11.430 10.388 -27.171 1.00 65.25 235 SER A N 1
ATOM 1786 C CA . SER A 1 235 ? 11.031 9.897 -28.476 1.00 65.25 235 SER A CA 1
ATOM 1787 C C . SER A 1 235 ? 12.281 9.839 -29.341 1.00 65.25 235 SER A C 1
ATOM 1789 O O . SER A 1 235 ? 13.344 10.346 -28.968 1.00 65.25 235 SER A O 1
ATOM 1791 N N . ARG A 1 236 ? 12.169 9.200 -30.501 1.00 67.69 236 ARG A N 1
ATOM 1792 C CA . ARG A 1 236 ? 13.262 9.132 -31.464 1.00 67.69 236 ARG A CA 1
ATOM 1793 C C . ARG A 1 236 ? 13.795 10.544 -31.755 1.00 67.69 236 ARG A C 1
ATOM 1795 O O . ARG A 1 236 ? 13.010 11.397 -32.181 1.00 67.69 236 ARG A O 1
ATOM 1802 N N . PRO A 1 237 ? 15.102 10.813 -31.563 1.00 69.38 237 PRO A N 1
ATOM 1803 C CA . PRO A 1 237 ? 15.623 12.147 -31.804 1.00 69.38 237 PRO A CA 1
ATOM 1804 C C . PRO A 1 237 ? 15.364 12.554 -33.265 1.00 69.38 237 PRO A C 1
ATOM 1806 O O . PRO A 1 237 ? 15.461 11.712 -34.166 1.00 69.38 237 PRO A O 1
ATOM 1809 N N . PRO A 1 238 ? 15.042 13.833 -33.532 1.00 64.25 238 PRO A N 1
ATOM 1810 C CA . PRO A 1 238 ? 14.589 14.310 -34.847 1.00 64.25 238 PRO A CA 1
ATOM 1811 C C . PRO A 1 238 ? 15.596 14.048 -35.977 1.00 64.25 238 PRO A C 1
ATOM 1813 O O . PRO A 1 238 ? 15.235 14.000 -37.154 1.00 64.25 238 PRO A O 1
ATOM 1816 N N . ASP A 1 239 ? 16.848 13.829 -35.598 1.00 66.62 239 ASP A N 1
ATOM 1817 C CA . ASP A 1 239 ? 17.986 13.532 -36.449 1.00 66.62 239 ASP A CA 1
ATOM 1818 C C . ASP A 1 239 ? 17.998 12.078 -36.984 1.00 66.62 239 ASP A C 1
ATOM 1820 O O . ASP A 1 239 ? 18.610 11.797 -38.016 1.00 66.62 239 ASP A O 1
ATOM 1824 N N . TYR A 1 240 ? 17.250 11.144 -36.381 1.00 64.19 240 TYR A N 1
ATOM 1825 C CA . TYR A 1 240 ? 17.315 9.714 -36.721 1.00 64.19 240 TYR A CA 1
ATOM 1826 C C . TYR A 1 240 ? 16.491 9.285 -37.931 1.00 64.19 240 TYR A C 1
ATOM 1828 O O . TYR A 1 240 ? 16.463 8.088 -38.178 1.00 64.19 240 TYR A O 1
ATOM 1836 N N . ARG A 1 241 ? 15.866 10.179 -38.716 1.00 55.84 241 ARG A N 1
ATOM 1837 C CA . ARG A 1 241 ? 14.874 9.899 -39.801 1.00 55.84 241 ARG A CA 1
ATOM 1838 C C . ARG A 1 241 ? 15.177 8.765 -40.812 1.00 55.84 241 ARG A C 1
ATOM 1840 O O . ARG A 1 241 ? 14.310 8.451 -41.614 1.00 55.84 241 ARG A O 1
ATOM 1847 N N . LYS A 1 242 ? 16.376 8.172 -40.819 1.00 53.00 242 LYS A N 1
ATOM 1848 C CA . LYS A 1 242 ? 16.825 7.117 -41.749 1.00 53.00 242 LYS A CA 1
ATOM 1849 C C . LYS A 1 242 ? 16.980 5.707 -41.147 1.00 53.00 242 LYS A C 1
ATOM 1851 O O . LYS A 1 242 ? 17.365 4.808 -41.882 1.00 53.00 242 LYS A O 1
ATOM 1856 N N . PHE A 1 243 ? 16.754 5.518 -39.847 1.00 55.50 243 PHE A N 1
ATOM 1857 C CA . PHE A 1 243 ? 16.856 4.210 -39.178 1.00 55.50 243 PHE A CA 1
ATOM 1858 C C . PHE A 1 243 ? 15.470 3.592 -38.947 1.00 55.50 243 PHE A C 1
ATOM 1860 O O . PHE A 1 243 ? 14.620 4.231 -38.343 1.00 55.50 243 PHE A O 1
ATOM 1867 N N . ASP A 1 244 ? 15.207 2.381 -39.422 1.00 52.22 244 ASP A N 1
ATOM 1868 C CA . ASP A 1 244 ? 13.946 1.692 -39.119 1.00 52.22 244 ASP A CA 1
ATOM 1869 C C . ASP A 1 244 ? 14.062 1.023 -37.741 1.00 52.22 244 ASP A C 1
ATOM 1871 O O . ASP A 1 244 ? 14.907 0.149 -37.549 1.00 52.22 244 ASP A O 1
ATOM 1875 N N . GLY A 1 245 ? 13.263 1.479 -36.769 1.00 61.12 245 GLY A N 1
ATOM 1876 C CA . GLY A 1 245 ? 13.186 0.902 -35.423 1.00 61.12 245 GLY A CA 1
ATOM 1877 C C . GLY A 1 245 ? 13.136 1.926 -34.283 1.00 61.12 245 GLY A C 1
ATOM 1878 O O . GLY A 1 245 ? 13.586 3.065 -34.422 1.00 61.12 245 GLY A O 1
ATOM 1879 N N . ASP A 1 246 ? 12.611 1.476 -33.142 1.00 72.44 246 ASP A N 1
ATOM 1880 C CA . ASP A 1 246 ? 12.476 2.251 -31.898 1.00 72.44 246 ASP A CA 1
ATOM 1881 C C . ASP A 1 246 ? 13.569 1.930 -30.863 1.00 72.44 246 ASP A C 1
ATOM 1883 O O . ASP A 1 246 ? 13.484 2.352 -29.710 1.00 72.44 246 ASP A O 1
ATOM 1887 N N . LEU A 1 247 ? 14.611 1.205 -31.282 1.00 79.62 247 LEU A N 1
ATOM 1888 C CA . LEU A 1 247 ? 15.700 0.719 -30.437 1.00 79.62 247 LEU A CA 1
ATOM 1889 C C . LEU A 1 247 ? 16.980 1.547 -30.613 1.00 79.62 247 LEU A C 1
ATOM 1891 O O . LEU A 1 247 ? 17.310 1.984 -31.716 1.00 79.62 247 LEU A O 1
ATOM 1895 N N . TYR A 1 248 ? 17.739 1.695 -29.530 1.00 83.69 248 TYR A N 1
ATOM 1896 C CA . TYR A 1 248 ? 19.091 2.249 -29.502 1.00 83.69 248 TYR A CA 1
ATOM 1897 C C . TYR A 1 248 ? 20.010 1.374 -28.652 1.00 83.69 248 TYR A C 1
ATOM 1899 O O . TYR A 1 248 ? 19.552 0.684 -27.746 1.00 83.69 248 TYR A O 1
ATOM 1907 N N . THR A 1 249 ? 21.319 1.452 -28.890 1.00 84.06 249 THR A N 1
ATOM 1908 C CA . THR A 1 249 ? 22.329 0.817 -28.033 1.00 84.06 249 THR A CA 1
ATOM 1909 C C . THR A 1 249 ? 23.087 1.898 -27.275 1.00 84.06 249 THR A C 1
ATOM 1911 O O . THR A 1 249 ? 23.633 2.821 -27.872 1.00 84.06 249 THR A O 1
ATOM 1914 N N . CYS A 1 250 ? 23.156 1.786 -25.953 1.00 86.88 250 CYS A N 1
ATOM 1915 C CA . CYS A 1 250 ? 23.918 2.705 -25.116 1.00 86.88 250 CYS A CA 1
ATOM 1916 C C . CYS A 1 250 ? 25.430 2.554 -25.373 1.00 86.88 250 CYS A C 1
ATOM 1918 O O . CYS A 1 250 ? 26.007 1.509 -25.079 1.00 86.88 250 CYS A O 1
ATOM 1920 N N . ASP A 1 251 ? 26.117 3.602 -25.830 1.00 86.00 251 ASP A N 1
ATOM 1921 C CA . ASP A 1 251 ? 27.572 3.612 -26.057 1.00 86.00 251 ASP A CA 1
ATOM 1922 C C . ASP A 1 251 ? 28.393 3.553 -24.754 1.00 86.00 251 ASP A C 1
ATOM 1924 O O . ASP A 1 251 ? 29.601 3.301 -24.794 1.00 86.00 251 ASP A O 1
ATOM 1928 N N . VAL A 1 252 ? 27.760 3.782 -23.596 1.00 84.56 252 VAL A N 1
ATOM 1929 C CA . VAL A 1 252 ? 28.412 3.708 -22.277 1.00 84.56 252 VAL A CA 1
ATOM 1930 C C . VAL A 1 252 ? 28.426 2.278 -21.740 1.00 84.56 252 VAL A C 1
ATOM 1932 O O . VAL A 1 252 ? 29.481 1.787 -21.340 1.00 84.56 252 VAL A O 1
ATOM 1935 N N . CYS A 1 253 ? 27.270 1.607 -21.707 1.00 85.56 253 CYS A N 1
ATOM 1936 C CA . CYS A 1 253 ? 27.124 0.283 -21.088 1.00 85.56 253 CYS A CA 1
ATOM 1937 C C . CYS A 1 253 ? 26.858 -0.858 -22.078 1.00 85.56 253 CYS A C 1
ATOM 1939 O O . CYS A 1 253 ? 26.856 -2.016 -21.669 1.00 85.56 253 CYS A O 1
ATOM 1941 N N . GLY A 1 254 ? 26.637 -0.554 -23.358 1.00 84.81 254 GLY A N 1
ATOM 1942 C CA . GLY A 1 254 ? 26.380 -1.529 -24.419 1.00 84.81 254 GLY A CA 1
ATOM 1943 C C . GLY A 1 254 ? 25.002 -2.190 -24.376 1.00 84.81 254 GLY A C 1
ATOM 1944 O O . GLY A 1 254 ? 24.786 -3.129 -25.133 1.00 84.81 254 GLY A O 1
ATOM 1945 N N . ARG A 1 255 ? 24.094 -1.757 -23.490 1.00 82.19 255 ARG A N 1
ATOM 1946 C CA . ARG A 1 255 ? 22.725 -2.291 -23.423 1.00 82.19 255 ARG A CA 1
ATOM 1947 C C . ARG A 1 255 ? 21.851 -1.666 -24.499 1.00 82.19 255 ARG A C 1
ATOM 1949 O O . ARG A 1 255 ? 21.943 -0.457 -24.723 1.00 82.19 255 ARG A O 1
ATOM 1956 N N . ASP A 1 256 ? 20.981 -2.478 -25.077 1.00 85.12 256 ASP A N 1
ATOM 1957 C CA . ASP A 1 256 ? 19.907 -2.002 -25.937 1.00 85.12 256 ASP A CA 1
ATOM 1958 C C . ASP A 1 256 ? 18.764 -1.427 -25.087 1.00 85.12 256 ASP A C 1
ATOM 1960 O O . ASP A 1 256 ? 18.530 -1.863 -23.957 1.00 85.12 256 ASP A O 1
ATOM 1964 N N . GLY A 1 257 ? 18.083 -0.417 -25.611 1.00 81.94 257 GLY A N 1
ATOM 1965 C CA . GLY A 1 257 ? 16.934 0.230 -24.988 1.00 81.94 257 GLY A CA 1
ATOM 1966 C C . GLY A 1 257 ? 16.005 0.811 -26.043 1.00 81.94 257 GLY A C 1
ATOM 1967 O O . GLY A 1 257 ? 16.376 0.921 -27.208 1.00 81.94 257 GLY A O 1
ATOM 1968 N N . GLU A 1 258 ? 14.794 1.189 -25.645 1.00 82.69 258 GLU A N 1
ATOM 1969 C CA . GLU A 1 258 ? 13.816 1.788 -26.557 1.00 82.69 258 GLU A CA 1
ATOM 1970 C C . GLU A 1 258 ? 13.688 3.292 -26.318 1.00 82.69 258 GLU A C 1
ATOM 1972 O O . GLU A 1 258 ? 13.667 3.753 -25.173 1.00 82.69 258 GLU A O 1
ATOM 1977 N N . TYR A 1 259 ? 13.555 4.070 -27.394 1.00 81.38 259 TYR A N 1
ATOM 1978 C CA . TYR A 1 259 ? 13.458 5.531 -27.319 1.00 81.38 259 TYR A CA 1
ATOM 1979 C C . TYR A 1 259 ? 12.263 6.015 -26.482 1.00 81.38 259 TYR A C 1
ATOM 1981 O O . TYR A 1 259 ? 12.360 7.072 -25.856 1.00 81.38 259 TYR A O 1
ATOM 1989 N N . ARG A 1 260 ? 11.168 5.238 -26.414 1.00 76.81 260 ARG A N 1
ATOM 1990 C CA . ARG A 1 260 ? 9.985 5.564 -25.593 1.00 76.81 260 ARG A CA 1
ATOM 1991 C C . ARG A 1 260 ? 10.272 5.603 -24.089 1.00 76.81 260 ARG A C 1
ATOM 1993 O O . ARG A 1 260 ? 9.586 6.312 -23.363 1.00 76.81 260 ARG A O 1
ATOM 2000 N N . TYR A 1 261 ? 11.303 4.891 -23.626 1.00 78.44 261 TYR A N 1
ATOM 2001 C CA . TYR A 1 261 ? 11.734 4.894 -22.221 1.00 78.44 261 TYR A CA 1
ATOM 2002 C C . TYR A 1 261 ? 12.786 5.966 -21.917 1.00 78.44 261 TYR A C 1
ATOM 2004 O O . TYR A 1 261 ? 13.237 6.097 -20.779 1.00 78.44 261 TYR A O 1
ATOM 2012 N N . GLY A 1 262 ? 13.167 6.754 -22.922 1.00 82.81 262 GLY A N 1
ATOM 2013 C CA . GLY A 1 262 ? 14.124 7.833 -22.776 1.00 82.81 262 GLY A CA 1
ATOM 2014 C C . GLY A 1 262 ? 15.549 7.467 -23.193 1.00 82.81 262 GLY A C 1
ATOM 2015 O O . GLY A 1 262 ? 16.038 6.360 -22.960 1.00 82.81 262 GLY A O 1
ATOM 2016 N N . VAL A 1 263 ? 16.235 8.437 -23.794 1.00 87.62 263 VAL A N 1
ATOM 2017 C CA . VAL A 1 263 ? 17.643 8.368 -24.196 1.00 87.62 263 VAL A CA 1
ATOM 2018 C C . VAL A 1 263 ? 18.310 9.732 -24.027 1.00 87.62 263 VAL A C 1
ATOM 2020 O O . VAL A 1 263 ? 17.676 10.779 -24.169 1.00 87.62 263 VAL A O 1
ATOM 2023 N N . TYR A 1 264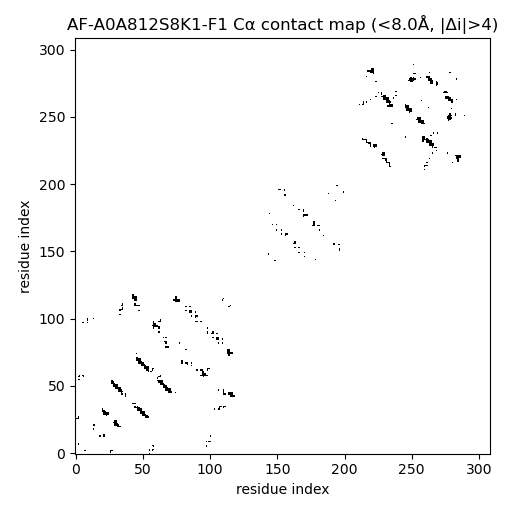 ? 19.614 9.725 -23.785 1.00 87.88 264 TYR A N 1
ATOM 2024 C CA . TYR A 1 264 ? 20.468 10.892 -23.940 1.00 87.88 264 TYR A CA 1
ATOM 2025 C C . TYR A 1 264 ? 21.233 10.803 -25.252 1.00 87.88 264 TYR A C 1
ATOM 2027 O O . TYR A 1 264 ? 21.999 9.864 -25.456 1.00 87.88 264 TYR A O 1
ATOM 2035 N N . HIS A 1 265 ? 21.048 11.791 -26.121 1.00 87.44 265 HIS A N 1
ATOM 2036 C CA . HIS A 1 265 ? 21.629 11.811 -27.458 1.00 87.44 265 HIS A CA 1
ATOM 2037 C C . HIS A 1 265 ? 22.499 13.053 -27.683 1.00 87.44 265 HIS A C 1
ATOM 2039 O O . HIS A 1 265 ? 22.108 14.183 -27.371 1.00 87.44 265 HIS A O 1
ATOM 2045 N N . CYS A 1 266 ? 23.677 12.862 -28.283 1.00 87.88 266 CYS A N 1
ATOM 2046 C CA . CYS A 1 266 ? 24.551 13.963 -28.679 1.00 87.88 266 CYS A CA 1
ATOM 2047 C C . CYS A 1 266 ? 24.212 14.514 -30.077 1.00 87.88 266 CYS A C 1
ATOM 2049 O O . CYS A 1 266 ? 24.794 14.102 -31.086 1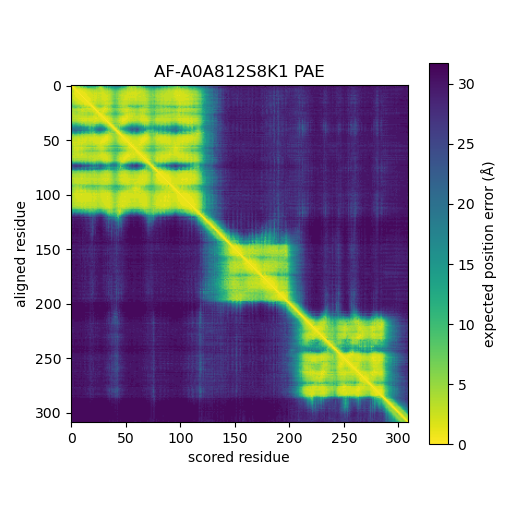.00 87.88 266 CYS A O 1
ATOM 2051 N N . THR A 1 267 ? 23.357 15.536 -30.130 1.00 82.25 267 THR A N 1
ATOM 2052 C CA . THR A 1 267 ? 22.954 16.200 -31.386 1.00 82.25 267 THR A CA 1
ATOM 2053 C C . THR A 1 267 ? 24.129 16.847 -32.131 1.00 82.25 267 THR A C 1
ATOM 2055 O O . THR A 1 267 ? 24.202 16.795 -33.358 1.00 82.25 267 THR A O 1
ATOM 2058 N N . LYS A 1 268 ? 25.113 17.410 -31.413 1.00 82.19 268 LYS A N 1
ATOM 2059 C CA . LYS A 1 268 ? 26.293 18.054 -32.026 1.00 82.19 268 LYS A CA 1
ATOM 2060 C C . LYS A 1 268 ? 27.178 17.063 -32.786 1.00 82.19 268 LYS A C 1
ATOM 2062 O O . LYS A 1 268 ? 27.609 17.364 -33.898 1.00 82.19 268 LYS A O 1
ATOM 2067 N N . CYS A 1 269 ? 27.437 15.882 -32.216 1.00 80.75 269 CYS A N 1
ATOM 2068 C CA . CYS A 1 269 ? 28.224 14.843 -32.890 1.00 80.75 269 CYS A CA 1
ATOM 2069 C C . CYS A 1 269 ? 27.510 14.323 -34.141 1.00 80.75 269 CYS A C 1
ATOM 2071 O O . CYS A 1 269 ? 28.162 14.100 -35.161 1.00 80.75 269 CYS A O 1
ATOM 2073 N N . PHE A 1 270 ? 26.181 14.193 -34.085 1.00 75.31 270 PHE A N 1
ATOM 2074 C CA . PHE A 1 270 ? 25.379 13.811 -35.242 1.00 75.31 270 PHE A CA 1
ATOM 2075 C C . PHE A 1 270 ? 25.461 14.857 -36.365 1.00 75.31 270 PHE A C 1
ATOM 2077 O O . PHE A 1 270 ? 25.786 14.519 -37.503 1.00 75.31 270 PHE A O 1
ATOM 2084 N N . GLN A 1 271 ? 25.236 16.138 -36.051 1.00 78.69 271 GLN A N 1
ATOM 2085 C CA . GLN A 1 271 ? 25.250 17.229 -37.039 1.00 78.69 271 GLN A CA 1
ATOM 2086 C C . GLN A 1 271 ? 26.604 17.393 -37.739 1.00 78.69 271 GLN A C 1
ATOM 2088 O O . GLN A 1 271 ? 26.662 17.772 -38.907 1.00 78.69 271 GLN A O 1
ATOM 2093 N N . GLN A 1 272 ? 27.698 17.075 -37.046 1.00 80.31 272 GLN A N 1
ATOM 2094 C CA . GLN A 1 272 ? 29.054 17.111 -37.599 1.00 80.31 272 GLN A CA 1
ATOM 2095 C C . GLN A 1 272 ? 29.396 15.874 -38.456 1.00 80.31 272 GLN A C 1
ATOM 2097 O O . GLN A 1 272 ? 30.522 15.760 -38.940 1.00 80.31 272 GLN A O 1
ATOM 2102 N N . GLY A 1 273 ? 28.453 14.941 -38.649 1.00 72.94 273 GLY A N 1
ATOM 2103 C CA . GLY A 1 273 ? 28.682 13.678 -39.359 1.00 72.94 273 GLY A CA 1
ATOM 2104 C C . GLY A 1 273 ? 29.604 12.715 -38.602 1.00 72.94 273 GLY A C 1
ATOM 2105 O O . GLY A 1 273 ? 30.197 11.820 -39.205 1.00 72.94 273 GLY A O 1
ATOM 2106 N N . GLY A 1 274 ? 29.770 12.932 -37.295 1.00 71.75 274 GLY A N 1
ATOM 2107 C CA . GLY A 1 274 ? 30.577 12.106 -36.412 1.00 71.75 274 GLY A CA 1
ATOM 2108 C C . GLY A 1 274 ? 29.863 10.822 -35.993 1.00 71.75 274 GLY A C 1
ATOM 2109 O O . GLY A 1 274 ? 28.705 10.573 -36.329 1.00 71.75 274 GLY A O 1
ATOM 2110 N N . ARG A 1 275 ? 30.573 9.987 -35.225 1.00 75.00 275 ARG A N 1
ATOM 2111 C CA . ARG A 1 275 ? 29.959 8.822 -34.585 1.00 75.00 275 ARG A CA 1
ATOM 2112 C C . ARG A 1 275 ? 28.923 9.315 -33.571 1.00 75.00 275 ARG A C 1
ATOM 2114 O O . ARG A 1 275 ? 29.242 10.146 -32.721 1.00 75.00 275 ARG A O 1
ATOM 2121 N N . GLN A 1 276 ? 27.709 8.794 -33.697 1.00 80.88 276 GLN A N 1
ATOM 2122 C CA . GLN A 1 276 ? 26.618 9.013 -32.754 1.00 80.88 276 GLN A CA 1
ATOM 2123 C C . GLN A 1 276 ? 27.040 8.559 -31.358 1.00 80.88 276 GLN A C 1
ATOM 2125 O O . GLN A 1 276 ? 27.839 7.631 -31.225 1.00 80.88 276 GLN A O 1
ATOM 2130 N N . PHE A 1 277 ? 26.555 9.273 -30.347 1.00 83.81 277 PHE A N 1
ATOM 2131 C CA . PHE A 1 277 ? 26.771 8.900 -28.962 1.00 83.81 277 PHE A CA 1
ATOM 2132 C C . PHE A 1 277 ? 25.433 8.917 -28.243 1.00 83.81 277 PHE A C 1
ATOM 2134 O O . PHE A 1 277 ? 24.866 9.997 -28.038 1.00 83.81 277 PHE A O 1
ATOM 2141 N N . ASP A 1 278 ? 24.979 7.721 -27.889 1.00 87.94 278 ASP A N 1
ATOM 2142 C CA . ASP A 1 278 ? 23.731 7.481 -27.179 1.00 87.94 278 ASP A CA 1
ATOM 2143 C C . ASP A 1 278 ? 24.025 6.932 -25.783 1.00 87.94 278 ASP A C 1
ATOM 2145 O O . ASP A 1 278 ? 24.857 6.042 -25.602 1.00 87.94 278 ASP A O 1
ATOM 2149 N N . ALA A 1 279 ? 23.341 7.450 -24.769 1.00 85.62 279 ALA A N 1
ATOM 2150 C CA . ALA A 1 279 ? 23.431 6.948 -23.406 1.00 85.62 279 ALA A CA 1
ATOM 2151 C C . ALA A 1 279 ? 22.037 6.685 -22.837 1.00 85.62 279 ALA A C 1
ATOM 2153 O O . ALA A 1 279 ? 21.123 7.491 -22.995 1.00 85.62 279 ALA A O 1
ATOM 2154 N N . CYS A 1 280 ? 21.870 5.556 -22.148 1.00 88.19 280 CYS A N 1
ATOM 2155 C CA . CYS A 1 280 ? 20.612 5.251 -21.473 1.00 88.19 280 CYS A CA 1
ATOM 2156 C C . CYS A 1 280 ? 20.384 6.167 -20.256 1.00 88.19 280 CYS A C 1
ATOM 2158 O O . CYS A 1 280 ? 21.357 6.739 -19.746 1.00 88.19 280 CYS A O 1
ATOM 2160 N N . PRO A 1 281 ? 19.145 6.274 -19.735 1.00 88.12 281 PRO A N 1
ATOM 2161 C CA . PRO A 1 281 ? 18.820 7.115 -18.584 1.00 88.12 281 PRO A CA 1
ATOM 2162 C C . PRO A 1 281 ? 19.752 6.894 -17.387 1.00 88.12 281 PRO A C 1
ATOM 2164 O O . PRO A 1 281 ? 20.307 7.840 -16.831 1.00 88.12 281 PRO A O 1
ATOM 2167 N N . SER A 1 282 ? 20.027 5.629 -17.056 1.00 86.44 282 SER A N 1
ATOM 2168 C CA . SER A 1 282 ? 20.917 5.270 -15.947 1.00 86.44 282 SER A CA 1
ATOM 2169 C C . SER A 1 282 ? 22.358 5.740 -16.165 1.00 86.44 282 SER A C 1
ATOM 2171 O O . SER A 1 282 ? 23.008 6.192 -15.226 1.00 86.44 282 SER A O 1
ATOM 2173 N N . CYS A 1 283 ? 22.875 5.644 -17.394 1.00 85.69 283 CYS A N 1
ATOM 2174 C CA . CYS A 1 283 ? 24.232 6.086 -17.710 1.00 85.69 283 CYS A CA 1
ATOM 2175 C C . CYS A 1 283 ? 24.330 7.607 -17.812 1.00 85.69 283 CYS A C 1
ATOM 2177 O O . CYS A 1 283 ? 25.329 8.168 -17.377 1.00 85.69 283 CYS A O 1
ATOM 2179 N N . GLY A 1 284 ? 23.308 8.271 -18.352 1.00 83.56 284 GLY A N 1
ATOM 2180 C CA . GLY A 1 284 ? 23.316 9.718 -18.512 1.00 83.56 284 GLY A CA 1
ATOM 2181 C C . GLY A 1 284 ? 23.198 10.485 -17.200 1.00 83.56 284 GLY A C 1
ATOM 2182 O O . GLY A 1 284 ? 23.764 11.565 -17.099 1.00 83.56 284 GLY A O 1
ATOM 2183 N N . ILE A 1 285 ? 22.535 9.929 -16.182 1.00 84.50 285 ILE A N 1
ATOM 2184 C CA . ILE A 1 285 ? 22.373 10.573 -14.864 1.00 84.50 285 ILE A CA 1
ATOM 2185 C C . ILE A 1 285 ? 23.542 10.237 -13.919 1.00 84.50 285 ILE A C 1
ATOM 2187 O O . ILE A 1 285 ? 23.800 10.954 -12.953 1.00 84.50 285 ILE A O 1
ATOM 2191 N N . SER A 1 286 ? 24.298 9.167 -14.187 1.00 75.06 286 SER A N 1
ATOM 2192 C CA . SER A 1 286 ? 25.391 8.749 -13.308 1.00 75.06 286 SER A CA 1
ATOM 2193 C C . SER A 1 286 ? 26.723 9.399 -13.697 1.00 75.06 286 SER A C 1
ATOM 2195 O O . SER A 1 286 ? 27.378 8.994 -14.653 1.00 75.06 286 SER A O 1
ATOM 2197 N N . ALA A 1 287 ? 27.197 10.346 -12.880 1.00 57.25 287 ALA A N 1
ATOM 2198 C CA . ALA A 1 287 ? 28.526 10.965 -13.005 1.00 57.25 287 ALA A CA 1
ATOM 2199 C C . ALA A 1 287 ? 29.705 9.991 -12.764 1.00 57.25 287 ALA A C 1
ATOM 2201 O O . ALA A 1 287 ? 30.877 10.373 -12.857 1.00 57.25 287 ALA A O 1
ATOM 2202 N N . ARG A 1 288 ? 29.439 8.716 -12.434 1.00 48.69 288 ARG A N 1
ATOM 2203 C CA . ARG A 1 288 ? 30.487 7.704 -12.269 1.00 48.69 288 ARG A CA 1
ATOM 2204 C C . ARG A 1 288 ? 30.992 7.260 -13.635 1.00 48.69 288 ARG A C 1
ATOM 2206 O O . ARG A 1 288 ? 30.537 6.271 -14.204 1.00 48.69 288 ARG A O 1
ATOM 2213 N N . GLY A 1 289 ? 32.002 7.982 -14.115 1.00 51.91 289 GLY A N 1
ATOM 2214 C CA . GLY A 1 289 ? 32.835 7.590 -15.241 1.00 51.91 289 GLY A CA 1
ATOM 2215 C C . GLY A 1 289 ? 33.300 6.139 -15.113 1.00 51.91 289 GLY A C 1
ATOM 2216 O O . GLY A 1 289 ? 34.256 5.833 -14.399 1.00 51.91 289 GLY A O 1
ATOM 2217 N N . SER A 1 290 ? 32.647 5.241 -15.845 1.00 42.94 290 SER A N 1
ATOM 2218 C CA . SER A 1 290 ? 33.151 3.891 -16.053 1.00 42.94 290 SER A CA 1
ATOM 2219 C C . SER A 1 290 ? 34.242 3.961 -17.113 1.00 42.94 290 SER A C 1
ATOM 2221 O O . SER A 1 290 ? 34.005 3.904 -18.318 1.00 42.94 290 SER A O 1
ATOM 2223 N N . LYS A 1 291 ? 35.483 4.120 -16.649 1.00 46.09 291 LYS A N 1
ATOM 2224 C CA . LYS A 1 291 ? 36.657 3.753 -17.437 1.00 46.09 291 LYS A CA 1
ATOM 2225 C C . LYS A 1 291 ? 36.538 2.275 -17.826 1.00 46.09 291 LYS A C 1
ATOM 2227 O O . LYS A 1 291 ? 36.711 1.411 -16.978 1.00 46.09 291 LYS A O 1
ATOM 2232 N N . GLY A 1 292 ? 36.384 2.008 -19.121 1.00 40.09 292 GLY A N 1
ATOM 2233 C CA . GLY A 1 292 ? 36.902 0.787 -19.742 1.00 40.09 292 GLY A CA 1
ATOM 2234 C C . GLY A 1 292 ? 35.859 -0.160 -20.329 1.00 40.09 292 GLY A C 1
ATOM 2235 O O . GLY A 1 292 ? 35.219 -0.914 -19.613 1.00 40.09 292 GLY A O 1
ATOM 2236 N N . GLY A 1 293 ? 35.797 -0.194 -21.662 1.00 33.25 293 GLY A N 1
ATOM 2237 C CA . GLY A 1 293 ? 35.051 -1.204 -22.411 1.00 33.25 293 GLY A CA 1
ATOM 2238 C C . GLY A 1 293 ? 35.150 -1.034 -23.927 1.00 33.25 293 GLY A C 1
ATOM 2239 O O . GLY A 1 293 ? 34.141 -0.961 -24.612 1.00 33.25 293 GLY A O 1
ATOM 2240 N N . ARG A 1 294 ? 36.368 -0.910 -24.479 1.00 43.59 294 ARG A N 1
ATOM 2241 C CA . ARG A 1 294 ? 36.606 -0.957 -25.936 1.00 43.59 294 ARG A CA 1
ATOM 2242 C C . ARG A 1 294 ? 36.055 -2.262 -26.521 1.00 43.59 294 ARG A C 1
ATOM 2244 O O . ARG A 1 294 ? 36.459 -3.330 -26.075 1.00 43.59 294 ARG A O 1
ATOM 2251 N N . GLY A 1 295 ? 35.287 -2.174 -27.607 1.00 33.19 295 GLY A N 1
ATOM 2252 C CA . GLY A 1 295 ? 34.864 -3.373 -28.332 1.00 33.19 295 GLY A CA 1
ATOM 2253 C C . GLY A 1 295 ? 34.280 -3.183 -29.728 1.00 33.19 295 GLY A C 1
ATOM 2254 O O . GLY A 1 295 ? 33.574 -4.066 -30.192 1.00 33.19 295 GLY A O 1
ATOM 2255 N N . GLY A 1 296 ? 34.568 -2.081 -30.428 1.00 36.28 296 GLY A N 1
ATOM 2256 C CA . GLY A 1 296 ? 34.229 -1.972 -31.849 1.00 36.28 296 GLY A CA 1
ATOM 2257 C C . GLY A 1 296 ? 34.983 -3.023 -32.672 1.00 36.28 296 GLY A C 1
ATOM 2258 O O . GLY A 1 296 ? 36.193 -2.901 -32.869 1.00 36.28 296 GLY A O 1
ATOM 2259 N N . LYS A 1 297 ? 34.282 -4.041 -33.184 1.00 34.56 297 LYS A N 1
ATOM 2260 C CA . LYS A 1 297 ? 34.798 -4.872 -34.278 1.00 34.56 297 LYS A CA 1
ATOM 2261 C C . LYS A 1 297 ? 34.536 -4.158 -35.598 1.00 34.56 297 LYS A C 1
ATOM 2263 O O . LYS A 1 297 ? 33.443 -4.176 -36.149 1.00 34.56 297 LYS A O 1
ATOM 2268 N N . ALA A 1 298 ? 35.594 -3.529 -36.094 1.00 35.69 298 ALA A N 1
ATOM 2269 C CA . ALA A 1 298 ? 35.711 -3.083 -37.467 1.00 35.69 298 ALA A CA 1
ATOM 2270 C C . ALA A 1 298 ? 35.701 -4.297 -38.411 1.00 35.69 298 ALA A C 1
ATOM 2272 O O . ALA A 1 298 ? 36.638 -5.097 -38.403 1.00 35.69 298 ALA A O 1
ATOM 2273 N N . ASN A 1 299 ? 34.693 -4.401 -39.277 1.00 33.72 299 ASN A N 1
ATOM 2274 C CA . ASN A 1 299 ? 34.780 -5.243 -40.466 1.00 33.72 299 ASN A CA 1
ATOM 2275 C C . ASN A 1 299 ? 35.682 -4.544 -41.498 1.00 33.72 299 ASN A C 1
ATOM 2277 O O . ASN A 1 299 ? 35.226 -3.781 -42.347 1.00 33.72 299 ASN A O 1
ATOM 2281 N N . LYS A 1 300 ? 36.995 -4.789 -41.411 1.00 35.56 300 LYS A N 1
ATOM 2282 C CA . LYS A 1 300 ? 37.949 -4.534 -42.500 1.00 35.56 300 LYS A CA 1
ATOM 2283 C C . LYS A 1 300 ? 38.154 -5.830 -43.284 1.00 35.56 300 LYS A C 1
ATOM 2285 O O . LYS A 1 300 ? 39.010 -6.638 -42.942 1.00 35.56 300 LYS A O 1
ATOM 2290 N N . ALA A 1 301 ? 37.406 -6.001 -44.369 1.00 34.88 301 ALA A N 1
ATOM 2291 C CA . ALA A 1 301 ? 37.767 -6.937 -45.427 1.00 34.88 301 ALA A CA 1
ATOM 2292 C C . ALA A 1 301 ? 38.784 -6.254 -46.359 1.00 34.88 301 ALA A C 1
ATOM 2294 O O . ALA A 1 301 ? 38.426 -5.441 -47.211 1.00 34.88 301 ALA A O 1
ATOM 2295 N N . SER A 1 302 ? 40.072 -6.549 -46.179 1.00 40.28 302 SER A N 1
ATOM 2296 C CA . SER A 1 302 ? 41.138 -6.134 -47.097 1.00 40.28 302 SER A CA 1
ATOM 2297 C C . SER A 1 302 ? 41.572 -7.288 -48.002 1.00 40.28 302 SER A C 1
ATOM 2299 O O . SER A 1 302 ? 42.002 -8.337 -47.533 1.00 40.28 302 SER A O 1
ATOM 2301 N N . LYS A 1 303 ? 41.486 -7.028 -49.311 1.00 46.00 303 LYS A N 1
ATOM 2302 C CA . LYS A 1 303 ? 42.049 -7.759 -50.460 1.00 46.00 303 LYS A CA 1
ATOM 2303 C C . LYS A 1 303 ? 43.461 -8.343 -50.247 1.00 46.00 303 LYS A C 1
ATOM 2305 O O . LYS A 1 303 ? 44.376 -7.601 -49.905 1.00 46.00 303 LYS A O 1
ATOM 2310 N N . SER A 1 304 ? 43.683 -9.565 -50.740 1.00 40.25 304 SER A N 1
ATOM 2311 C CA . SER A 1 304 ? 44.905 -9.978 -51.466 1.00 40.25 304 SER A CA 1
ATOM 2312 C C . SER A 1 304 ? 44.553 -11.163 -52.392 1.00 40.25 304 SER A C 1
ATOM 2314 O O . SER A 1 304 ? 44.022 -12.173 -51.964 1.00 40.25 304 SER A O 1
ATOM 2316 N N . LYS A 1 305 ? 44.498 -10.983 -53.718 1.00 44.66 305 LYS A N 1
ATOM 2317 C CA . LYS A 1 305 ? 45.589 -11.184 -54.693 1.00 44.66 305 LYS A CA 1
ATOM 2318 C C . LYS A 1 305 ? 46.327 -12.525 -54.516 1.00 44.66 305 LYS A C 1
ATOM 2320 O O . LYS A 1 305 ? 47.374 -12.578 -53.884 1.00 44.66 305 LYS A O 1
ATOM 2325 N N . GLN A 1 306 ? 45.837 -13.567 -55.188 1.00 41.25 306 GLN A N 1
ATOM 2326 C CA . GLN A 1 306 ? 46.607 -14.771 -55.503 1.00 41.25 306 GLN A CA 1
ATOM 2327 C C . GLN A 1 306 ? 46.732 -14.865 -57.028 1.00 41.25 306 GLN A C 1
ATOM 2329 O O . GLN A 1 306 ? 45.741 -14.830 -57.755 1.00 41.25 306 GLN A O 1
ATOM 2334 N N . ARG A 1 307 ? 47.972 -14.883 -57.523 1.00 45.56 307 ARG A N 1
ATOM 2335 C CA . ARG A 1 307 ? 48.308 -14.982 -58.944 1.00 45.56 307 ARG A CA 1
ATOM 2336 C C . ARG A 1 307 ? 49.342 -16.101 -59.102 1.00 45.56 307 ARG A C 1
ATOM 2338 O O . ARG A 1 307 ? 50.392 -16.024 -58.478 1.00 45.56 307 ARG A O 1
ATOM 2345 N N . LYS A 1 308 ? 49.024 -17.035 -60.007 1.00 47.81 308 LYS A N 1
ATOM 2346 C CA . LYS A 1 308 ? 49.877 -18.001 -60.727 1.00 47.81 308 LYS A CA 1
ATOM 2347 C C . LYS A 1 308 ? 50.578 -19.118 -59.940 1.00 47.81 308 LYS A C 1
ATOM 2349 O O . LYS A 1 308 ? 51.544 -18.880 -59.223 1.00 47.81 308 LYS A O 1
ATOM 2354 N N . ARG A 1 309 ? 50.232 -20.351 -60.313 1.00 42.75 309 ARG A N 1
ATOM 2355 C CA . ARG A 1 309 ? 51.122 -21.191 -61.124 1.00 42.75 309 ARG A CA 1
ATOM 2356 C C . ARG A 1 309 ? 50.373 -21.653 -62.363 1.00 42.75 309 ARG A C 1
ATOM 2358 O O . ARG A 1 309 ? 49.148 -21.843 -62.227 1.00 42.75 309 ARG A O 1
#

pLDDT: mean 72.41, std 17.87, range [33.19, 94.12]